Protein AF-A0A1Q8BEI6-F1 (afdb_monomer)

Secondary structure (DSSP, 8-state):
--PEEEEE--HHHHHHHHHHHHTGGGS-HHHHHTTT--HHHHHHTGGG--HHHHHHHHHS---HHHHHHHHHHHHH-SSHHHHHHHHTTT-HHHHHHHHHHHH--TTHHHHHHHHHHHHHHHHHHHHHHHTTTHHHHHHHHHHHHT-----SEEEEEE-TT-SSEEEETTEEEEPPPSSHHHHHHHHHHHHHHHHS-HHHHHHHHHHTT--TTHHHHHHHHHHHHHHGGGSPPPSSTT---TTTSPPTTTSTTHHHHHHHHHHHHH-GGGSSSHHHHHHHHHHHHH--

Structure (mmCIF, N/CA/C/O backbone):
data_AF-A0A1Q8BEI6-F1
#
_entry.id   AF-A0A1Q8BEI6-F1
#
loop_
_atom_site.group_PDB
_atom_site.id
_atom_site.type_symbol
_atom_site.label_atom_id
_atom_site.label_alt_id
_atom_site.label_comp_id
_atom_site.label_asym_id
_atom_site.label_entity_id
_atom_site.label_seq_id
_atom_site.pdbx_PDB_ins_code
_atom_site.Cartn_x
_atom_site.Cartn_y
_atom_site.Cartn_z
_atom_site.occupancy
_atom_site.B_iso_or_equiv
_atom_site.auth_seq_id
_atom_site.auth_comp_id
_atom_site.auth_asym_id
_atom_site.auth_atom_id
_atom_site.pdbx_PDB_model_num
ATOM 1 N N . MET A 1 1 ? -14.369 -15.133 5.657 1.00 86.06 1 MET A N 1
ATOM 2 C CA . MET A 1 1 ? -13.170 -15.806 5.098 1.00 86.06 1 MET A CA 1
ATOM 3 C C . MET A 1 1 ? -11.966 -14.908 5.348 1.00 86.06 1 MET A C 1
ATOM 5 O O . MET A 1 1 ? -12.149 -13.698 5.343 1.00 86.06 1 MET A O 1
ATOM 9 N N . VAL A 1 2 ? -10.786 -15.462 5.632 1.00 94.12 2 VAL A N 1
ATOM 10 C CA . VAL A 1 2 ? -9.551 -14.684 5.849 1.00 94.12 2 VAL A CA 1
ATOM 11 C C . VAL A 1 2 ? -8.633 -14.919 4.647 1.00 94.12 2 VAL A C 1
ATOM 13 O O . VAL A 1 2 ? -8.412 -16.087 4.321 1.00 94.12 2 VAL A O 1
ATOM 16 N N . PRO A 1 3 ? -8.150 -13.871 3.955 1.00 96.62 3 PRO A N 1
ATOM 17 C CA . PRO A 1 3 ? -7.332 -14.048 2.768 1.00 96.62 3 PRO A CA 1
ATOM 18 C C . PRO A 1 3 ? -5.938 -14.539 3.142 1.00 96.62 3 PRO A C 1
ATOM 20 O O . PRO A 1 3 ? -5.369 -14.147 4.159 1.00 96.62 3 PRO A O 1
ATOM 23 N N . ARG A 1 4 ? -5.338 -15.343 2.272 1.00 96.75 4 ARG A N 1
ATOM 24 C CA . ARG A 1 4 ? -3.923 -15.685 2.371 1.00 96.75 4 ARG A CA 1
ATOM 25 C C . ARG A 1 4 ? -3.077 -14.511 1.883 1.00 96.75 4 ARG A C 1
ATOM 27 O O . ARG A 1 4 ? -3.257 -14.044 0.761 1.00 96.75 4 ARG A O 1
ATOM 34 N N . ILE A 1 5 ? -2.094 -14.090 2.677 1.00 97.88 5 ILE A N 1
ATOM 35 C CA . ILE A 1 5 ? -1.053 -13.172 2.202 1.00 97.88 5 ILE A CA 1
ATOM 36 C C . ILE A 1 5 ? 0.005 -13.964 1.437 1.00 97.88 5 ILE A C 1
ATOM 38 O O . ILE A 1 5 ? 0.575 -14.928 1.954 1.00 97.88 5 ILE A O 1
ATOM 42 N N . ARG A 1 6 ? 0.278 -13.554 0.200 1.00 97.31 6 ARG A N 1
ATOM 43 C CA . ARG A 1 6 ? 1.317 -14.137 -0.645 1.00 97.31 6 ARG A CA 1
ATOM 44 C C . ARG A 1 6 ? 2.421 -13.117 -0.884 1.00 97.31 6 ARG A C 1
ATOM 46 O O . ARG A 1 6 ? 2.231 -12.161 -1.629 1.00 97.31 6 ARG A O 1
ATOM 53 N N . LEU A 1 7 ? 3.567 -13.346 -0.250 1.00 98.00 7 LEU A N 1
ATOM 54 C CA . LEU A 1 7 ? 4.738 -12.479 -0.327 1.00 98.00 7 LEU A CA 1
ATOM 55 C C . LEU A 1 7 ? 5.615 -12.864 -1.531 1.00 98.00 7 LEU A C 1
ATOM 57 O O . LEU A 1 7 ? 6.011 -14.020 -1.704 1.00 98.00 7 LEU A O 1
ATOM 61 N N . GLU A 1 8 ? 5.914 -11.895 -2.392 1.00 97.12 8 GLU A N 1
ATOM 62 C CA . GLU A 1 8 ? 6.584 -12.112 -3.675 1.00 97.12 8 GLU A CA 1
ATOM 63 C C . GLU A 1 8 ? 7.710 -11.102 -3.929 1.00 97.12 8 GLU A C 1
ATOM 65 O O . GLU A 1 8 ? 7.717 -9.971 -3.441 1.00 97.12 8 GLU A O 1
ATOM 70 N N . VAL A 1 9 ? 8.684 -11.549 -4.719 1.00 97.50 9 VAL A N 1
ATOM 71 C CA . VAL A 1 9 ? 9.772 -10.740 -5.265 1.00 97.50 9 VAL A CA 1
ATOM 72 C C . VAL A 1 9 ? 9.762 -10.996 -6.766 1.00 97.50 9 VAL A C 1
ATOM 74 O O . VAL A 1 9 ? 10.108 -12.081 -7.227 1.00 97.50 9 VAL A O 1
ATOM 77 N N . SER A 1 10 ? 9.294 -10.015 -7.535 1.00 96.19 10 SER A N 1
ATOM 78 C CA . SER A 1 10 ? 9.124 -10.137 -8.984 1.00 96.19 10 SER A CA 1
ATOM 79 C C . SER A 1 10 ? 10.020 -9.147 -9.713 1.00 96.19 10 SER A C 1
ATOM 81 O O . SER A 1 10 ? 9.937 -7.942 -9.464 1.00 96.19 10 SER A O 1
ATOM 83 N N . SER A 1 11 ? 10.845 -9.658 -10.635 1.00 95.75 11 SER A N 1
ATOM 84 C CA . SER A 1 11 ? 11.663 -8.816 -11.521 1.00 95.75 11 SER A CA 1
ATOM 85 C C . SER A 1 11 ? 10.774 -7.890 -12.341 1.00 95.75 11 SER A C 1
ATOM 87 O O . SER A 1 11 ? 11.032 -6.698 -12.411 1.00 95.75 11 SER A O 1
ATOM 89 N N . LEU A 1 12 ? 9.667 -8.419 -12.868 1.00 95.38 12 LEU A N 1
ATOM 90 C CA . LEU A 1 12 ? 8.751 -7.677 -13.727 1.00 95.38 12 LEU A CA 1
ATOM 91 C C . LEU A 1 12 ? 8.092 -6.497 -12.993 1.00 95.38 12 LEU A C 1
ATOM 93 O O . LEU A 1 12 ? 8.038 -5.386 -13.516 1.00 95.38 12 LEU A O 1
ATOM 97 N N . VAL A 1 13 ? 7.626 -6.725 -11.761 1.00 96.94 13 VAL A N 1
ATOM 98 C CA . VAL A 1 13 ? 7.017 -5.672 -10.929 1.00 96.94 13 VAL A CA 1
ATOM 99 C C . VAL A 1 13 ? 8.065 -4.642 -10.517 1.00 96.94 13 VAL A C 1
ATOM 101 O O . VAL A 1 13 ? 7.817 -3.440 -10.595 1.00 96.94 13 VAL A O 1
ATOM 104 N N . ASN A 1 14 ? 9.257 -5.095 -10.124 1.00 97.75 14 ASN A N 1
ATOM 105 C CA . ASN A 1 14 ? 10.334 -4.187 -9.750 1.00 97.75 14 ASN A CA 1
ATOM 106 C C . ASN A 1 14 ? 10.831 -3.355 -10.939 1.00 97.75 14 ASN A C 1
ATOM 108 O O . ASN A 1 14 ? 11.125 -2.178 -10.758 1.00 97.75 14 ASN A O 1
ATOM 112 N N . GLU A 1 15 ? 10.880 -3.921 -12.143 1.00 97.62 15 GLU A N 1
ATOM 113 C CA . GLU A 1 15 ? 11.252 -3.204 -13.359 1.00 97.62 15 GLU A CA 1
ATOM 114 C C . GLU A 1 15 ? 10.225 -2.125 -13.708 1.00 97.62 15 GLU A C 1
ATOM 116 O O . GLU A 1 15 ? 10.573 -0.975 -13.979 1.00 97.62 15 GLU A O 1
ATOM 121 N N . PHE A 1 16 ? 8.939 -2.462 -13.626 1.00 97.62 16 PHE A N 1
ATOM 122 C CA . PHE A 1 16 ? 7.864 -1.496 -13.813 1.00 97.62 16 PHE A CA 1
ATOM 123 C C . PHE A 1 16 ? 7.954 -0.337 -12.813 1.00 97.62 16 PHE A C 1
ATOM 125 O O . PHE A 1 16 ? 7.864 0.833 -13.202 1.00 97.62 16 PHE A O 1
ATOM 132 N N . CYS A 1 17 ? 8.179 -0.635 -11.532 1.00 97.88 17 CYS A N 1
ATOM 133 C CA . CYS A 1 17 ? 8.372 0.395 -10.518 1.00 97.88 17 CYS A CA 1
ATOM 134 C C . CYS A 1 17 ? 9.667 1.188 -10.748 1.00 97.88 17 CYS A C 1
ATOM 136 O O . CYS A 1 17 ? 9.664 2.402 -10.559 1.00 97.88 17 CYS A O 1
ATOM 138 N N . HIS A 1 18 ? 10.746 0.548 -11.205 1.00 97.75 18 HIS A N 1
ATOM 139 C CA . HIS A 1 18 ? 12.008 1.206 -11.548 1.00 97.75 18 HIS A CA 1
ATOM 140 C C . HIS A 1 18 ? 11.796 2.264 -12.635 1.00 97.75 18 HIS A C 1
ATOM 142 O O . HIS A 1 18 ? 12.157 3.428 -12.444 1.00 97.75 18 HIS A O 1
ATOM 148 N N . VAL A 1 19 ? 11.146 1.884 -13.738 1.00 97.50 19 VAL A N 1
ATOM 149 C CA . VAL A 1 19 ? 10.787 2.808 -14.821 1.00 97.50 19 VAL A CA 1
ATOM 150 C C . VAL A 1 19 ? 9.867 3.908 -14.286 1.00 97.50 19 VAL A C 1
ATOM 152 O O . VAL A 1 19 ? 10.116 5.088 -14.525 1.00 97.50 19 VAL A O 1
ATOM 155 N N . SER A 1 20 ? 8.857 3.554 -13.489 1.00 97.56 20 SER A N 1
ATOM 156 C CA . SER A 1 20 ? 7.919 4.525 -12.910 1.00 97.56 20 SER A CA 1
ATOM 157 C C . SER A 1 20 ? 8.604 5.557 -12.000 1.00 97.56 20 SER A C 1
ATOM 159 O O . SER A 1 20 ? 8.236 6.727 -12.020 1.00 97.56 20 SER A O 1
ATOM 161 N N . VAL A 1 21 ? 9.629 5.167 -11.236 1.00 97.81 21 VAL A N 1
ATOM 162 C CA . VAL A 1 21 ? 10.429 6.088 -10.408 1.00 97.81 21 VAL A CA 1
ATOM 163 C C . VAL A 1 21 ? 11.331 6.969 -11.278 1.00 97.81 21 VAL A C 1
ATOM 165 O O . VAL A 1 21 ? 11.392 8.183 -11.066 1.00 97.81 21 VAL A O 1
ATOM 168 N N . LEU A 1 22 ? 12.008 6.389 -12.278 1.00 97.06 22 LEU A N 1
ATOM 169 C CA . LEU A 1 22 ? 12.909 7.124 -13.176 1.00 97.06 22 LEU A CA 1
ATOM 170 C C . LEU A 1 22 ? 12.201 8.198 -14.006 1.00 97.06 22 LEU A C 1
ATOM 172 O O . LEU A 1 22 ? 12.800 9.235 -14.291 1.00 97.06 22 LEU A O 1
ATOM 176 N N . TYR A 1 23 ? 10.953 7.950 -14.396 1.00 96.69 23 TYR A N 1
ATOM 177 C CA . TYR A 1 23 ? 10.123 8.873 -15.174 1.00 96.69 23 TYR A CA 1
ATOM 178 C C . TYR A 1 23 ? 8.948 9.414 -14.354 1.00 96.69 23 TYR A C 1
ATOM 180 O O . TYR A 1 23 ? 7.907 9.759 -14.907 1.00 96.69 23 TYR A O 1
ATOM 188 N N . SER A 1 24 ? 9.107 9.495 -13.029 1.00 96.12 24 SER A N 1
ATOM 189 C CA . SER A 1 24 ? 8.064 9.991 -12.123 1.00 96.12 24 SER A CA 1
ATOM 190 C C . SER A 1 24 ? 7.618 11.417 -12.459 1.00 96.12 24 SER A C 1
ATOM 192 O O . SER A 1 24 ? 6.453 11.748 -12.282 1.00 96.12 24 SER A O 1
ATOM 194 N N . ASP A 1 25 ? 8.497 12.236 -13.036 1.00 94.19 25 ASP A N 1
ATOM 195 C CA . ASP A 1 25 ? 8.188 13.575 -13.551 1.00 94.19 25 ASP A CA 1
ATOM 196 C C . ASP A 1 25 ? 7.168 13.595 -14.705 1.00 94.19 25 ASP A C 1
ATOM 198 O O . ASP A 1 25 ? 6.602 14.645 -15.002 1.00 94.19 25 ASP A O 1
ATOM 202 N N . CYS A 1 26 ? 6.909 12.451 -15.340 1.00 95.12 26 CYS A N 1
ATOM 203 C CA . CYS A 1 26 ? 5.898 12.286 -16.386 1.00 95.12 26 CYS A CA 1
ATOM 204 C C . CYS A 1 26 ? 4.581 11.687 -15.868 1.00 95.12 26 CYS A C 1
ATOM 206 O O . CYS A 1 26 ? 3.650 11.491 -16.648 1.00 95.12 26 CYS A O 1
ATOM 208 N N . LEU A 1 27 ? 4.508 11.356 -14.577 1.00 95.25 27 LEU A N 1
ATOM 209 C CA . LEU A 1 27 ? 3.354 10.719 -13.948 1.00 95.25 27 LEU A CA 1
ATOM 210 C C . LEU A 1 27 ? 2.533 11.736 -13.138 1.00 95.25 27 LEU A C 1
ATOM 212 O O . LEU A 1 27 ? 3.060 12.786 -12.755 1.00 95.25 27 LEU A O 1
ATOM 216 N N . PRO A 1 28 ? 1.250 11.437 -12.851 1.00 95.06 28 PRO A N 1
ATOM 217 C CA . PRO A 1 28 ? 0.415 12.262 -11.982 1.00 95.06 28 PRO A CA 1
ATOM 218 C C . PRO A 1 28 ? 1.109 12.664 -10.677 1.00 95.06 28 PRO A C 1
ATOM 220 O O . PRO A 1 28 ? 1.867 11.881 -10.093 1.00 95.06 28 PRO A O 1
ATOM 223 N N . LEU A 1 29 ? 0.830 13.888 -10.218 1.00 93.56 29 LEU A N 1
ATOM 224 C CA . LEU A 1 29 ? 1.499 14.495 -9.066 1.00 93.56 29 LEU A CA 1
ATOM 225 C C . LEU A 1 29 ? 1.357 13.640 -7.805 1.00 93.56 29 LEU A C 1
ATOM 227 O O . LEU A 1 29 ? 2.298 13.535 -7.022 1.00 93.56 29 LEU A O 1
ATOM 231 N N . GLU A 1 30 ? 0.206 12.999 -7.621 1.00 90.06 30 GLU A N 1
ATOM 232 C CA . GLU A 1 30 ? -0.070 12.158 -6.457 1.00 90.06 30 GLU A CA 1
ATOM 233 C C . GLU A 1 30 ? 0.867 10.942 -6.412 1.00 90.06 30 GLU A C 1
ATOM 235 O O . GLU A 1 30 ? 1.336 10.554 -5.345 1.00 90.06 30 GLU A O 1
ATOM 240 N N . LEU A 1 31 ? 1.203 10.372 -7.575 1.00 93.62 31 LEU A N 1
ATOM 241 C CA . LEU A 1 31 ? 2.139 9.251 -7.663 1.00 93.62 31 LEU A CA 1
ATOM 242 C C . LEU A 1 31 ? 3.588 9.727 -7.498 1.00 93.62 31 LEU A C 1
ATOM 244 O O . LEU A 1 31 ? 4.373 9.116 -6.769 1.00 93.62 31 LEU A O 1
ATOM 248 N N . SER A 1 32 ? 3.941 10.814 -8.189 1.00 93.31 32 SER A N 1
ATOM 249 C CA . SER A 1 32 ? 5.318 11.303 -8.311 1.00 93.31 32 SER A CA 1
ATOM 250 C C . SER A 1 32 ? 5.839 12.006 -7.061 1.00 93.31 32 SER A C 1
ATOM 252 O O . SER A 1 32 ? 7.030 11.923 -6.766 1.00 93.31 32 SER A O 1
ATOM 254 N N . SER A 1 33 ? 4.965 12.661 -6.295 1.00 89.44 33 SER A N 1
ATOM 255 C CA . SER A 1 33 ? 5.305 13.233 -4.986 1.00 89.44 33 SER A CA 1
ATOM 256 C C . SER A 1 33 ? 5.186 12.227 -3.833 1.00 89.44 33 SER A C 1
ATOM 258 O O . SER A 1 33 ? 5.798 12.440 -2.786 1.00 89.44 33 SER A O 1
ATOM 260 N N . GLY A 1 34 ? 4.447 11.131 -4.040 1.00 89.56 34 GLY A N 1
ATOM 261 C CA . GLY A 1 34 ? 4.263 10.036 -3.089 1.00 89.56 34 GLY A CA 1
ATOM 262 C C . GLY A 1 34 ? 5.269 8.896 -3.277 1.00 89.56 34 GLY A C 1
ATOM 263 O O . GLY A 1 34 ? 6.486 9.099 -3.274 1.00 89.56 34 GLY A O 1
ATOM 264 N N . MET A 1 35 ? 4.761 7.671 -3.444 1.00 93.38 35 MET A N 1
ATOM 265 C CA . MET A 1 35 ? 5.560 6.435 -3.423 1.00 93.38 35 MET A CA 1
ATOM 266 C C . MET A 1 35 ? 6.624 6.337 -4.531 1.00 93.38 35 MET A C 1
ATOM 268 O O . MET A 1 35 ? 7.623 5.636 -4.357 1.00 93.38 35 MET A O 1
ATOM 272 N N . LEU A 1 36 ? 6.432 7.024 -5.666 1.00 96.50 36 LEU A N 1
ATOM 273 C CA . LEU A 1 36 ? 7.389 7.038 -6.776 1.00 96.50 36 LEU A CA 1
ATOM 274 C C . LEU A 1 36 ? 8.429 8.153 -6.626 1.00 96.50 36 LEU A C 1
ATOM 276 O O . LEU A 1 36 ? 9.429 8.159 -7.342 1.00 96.50 36 LEU A O 1
ATOM 280 N N . GLY A 1 37 ? 8.238 9.064 -5.668 1.00 94.75 37 GLY A N 1
ATOM 281 C CA . GLY A 1 37 ? 9.094 10.219 -5.398 1.00 94.75 37 GLY A CA 1
ATOM 282 C C . GLY A 1 37 ? 10.429 9.884 -4.732 1.00 94.75 37 GLY A C 1
ATOM 283 O O . GLY A 1 37 ? 10.938 10.672 -3.932 1.00 94.75 37 GLY A O 1
ATOM 284 N N . ASN A 1 38 ? 11.022 8.726 -5.031 1.00 96.38 38 ASN A N 1
ATOM 285 C CA . ASN A 1 38 ? 12.308 8.311 -4.481 1.00 96.38 38 ASN A CA 1
ATOM 286 C C . ASN A 1 38 ? 13.469 9.078 -5.135 1.00 96.38 38 ASN A C 1
ATOM 288 O O . ASN A 1 38 ? 14.177 8.567 -6.004 1.00 96.38 38 ASN A O 1
ATOM 292 N N . LYS A 1 39 ? 13.685 10.326 -4.704 1.00 94.88 39 LYS A N 1
ATOM 293 C CA . LYS A 1 39 ? 14.716 11.221 -5.262 1.00 94.88 39 LYS A CA 1
ATOM 294 C C . LYS A 1 39 ? 16.129 10.647 -5.157 1.00 94.88 39 LYS A C 1
ATOM 296 O O . LYS A 1 39 ? 16.942 10.869 -6.051 1.00 94.88 39 LYS A O 1
ATOM 301 N N . VAL A 1 40 ? 16.423 9.903 -4.088 1.00 96.25 40 VAL A N 1
ATOM 302 C CA . VAL A 1 40 ? 17.734 9.264 -3.892 1.00 96.25 40 VAL A CA 1
ATOM 303 C C . VAL A 1 40 ? 17.948 8.185 -4.950 1.00 96.25 40 VAL A C 1
ATOM 305 O O . VAL A 1 40 ? 18.974 8.187 -5.632 1.00 96.25 40 VAL A O 1
ATOM 308 N N . TYR A 1 41 ? 16.962 7.304 -5.138 1.00 96.75 41 TYR A N 1
ATOM 309 C CA . TYR A 1 41 ? 17.019 6.267 -6.164 1.00 96.75 41 TYR A CA 1
ATOM 310 C C . TYR A 1 41 ? 17.070 6.859 -7.576 1.00 96.75 41 TYR A C 1
ATOM 312 O O . TYR A 1 41 ? 17.905 6.447 -8.381 1.00 96.75 41 TYR A O 1
ATOM 320 N N . ALA A 1 42 ? 16.216 7.842 -7.871 1.00 96.31 42 ALA A N 1
ATOM 321 C CA . ALA A 1 42 ? 16.164 8.495 -9.175 1.00 96.31 42 ALA A CA 1
ATOM 322 C C . ALA A 1 42 ? 17.488 9.198 -9.5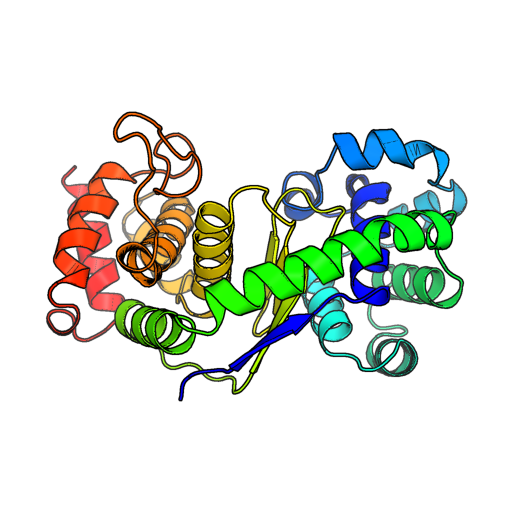14 1.00 96.31 42 ALA A C 1
ATOM 324 O O . ALA A 1 42 ? 17.985 9.057 -10.626 1.00 96.31 42 ALA A O 1
ATOM 325 N N . SER A 1 43 ? 18.103 9.889 -8.547 1.00 96.44 43 SER A N 1
ATOM 326 C CA . SER A 1 43 ? 19.409 10.536 -8.725 1.00 96.44 43 SER A CA 1
ATOM 327 C C . SER A 1 43 ? 20.513 9.515 -9.025 1.00 96.44 43 SER A C 1
ATOM 329 O O . SER A 1 43 ? 21.225 9.650 -10.023 1.00 96.44 43 SER A O 1
ATOM 331 N N . ARG A 1 44 ? 20.591 8.431 -8.233 1.00 96.75 44 ARG A N 1
ATOM 332 C CA . ARG A 1 44 ? 21.591 7.354 -8.393 1.00 96.75 44 ARG A CA 1
ATOM 333 C C . ARG A 1 44 ? 21.511 6.639 -9.746 1.00 96.75 44 ARG A C 1
ATOM 335 O O . ARG A 1 44 ? 22.505 6.086 -10.211 1.00 96.75 44 ARG A O 1
ATOM 342 N N . ASN A 1 45 ? 20.322 6.597 -10.337 1.00 96.94 45 ASN A N 1
ATOM 343 C CA . ASN A 1 45 ? 20.044 5.869 -11.573 1.00 96.94 45 ASN A CA 1
ATOM 344 C C . ASN A 1 45 ? 19.713 6.805 -12.751 1.00 96.94 45 ASN A C 1
ATOM 346 O O . ASN A 1 45 ? 19.258 6.346 -13.796 1.00 96.94 45 ASN A O 1
ATOM 350 N N . SER A 1 46 ? 19.944 8.112 -12.604 1.00 95.38 46 SER A N 1
ATOM 351 C CA . SER A 1 46 ? 19.559 9.132 -13.589 1.00 95.38 46 SER A CA 1
ATOM 352 C C . SER A 1 46 ? 20.194 8.915 -14.966 1.00 95.38 46 SER A C 1
ATOM 354 O O . SER A 1 46 ? 19.543 9.144 -15.983 1.00 95.38 46 SER A O 1
ATOM 356 N N . GLN A 1 47 ? 21.416 8.382 -15.007 1.00 95.94 47 GLN A N 1
ATOM 357 C CA . GLN A 1 47 ? 22.138 8.003 -16.225 1.00 95.94 47 GLN A CA 1
ATOM 358 C C . GLN A 1 47 ? 21.447 6.909 -17.054 1.00 95.94 47 GLN A C 1
ATOM 360 O O . 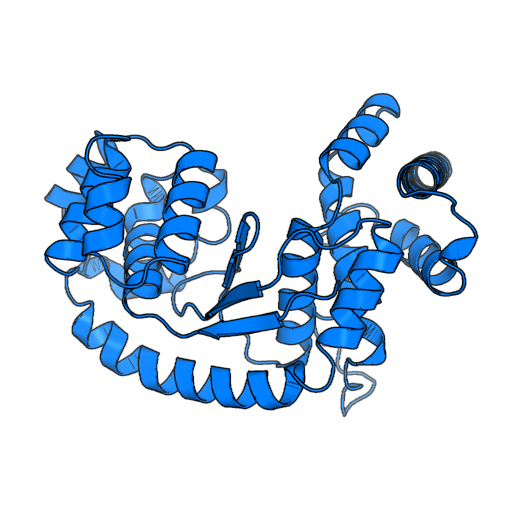GLN A 1 47 ? 21.785 6.728 -18.220 1.00 95.94 47 GLN A O 1
ATOM 365 N N . LEU A 1 48 ? 20.509 6.157 -16.467 1.00 96.19 48 LEU A N 1
ATOM 366 C CA . LEU A 1 48 ? 19.766 5.106 -17.168 1.00 96.19 48 LEU A CA 1
ATOM 367 C C . LEU A 1 48 ? 18.564 5.658 -17.942 1.00 96.19 48 LEU A C 1
ATOM 369 O O . LEU A 1 48 ? 18.021 4.957 -18.800 1.00 96.19 48 LEU A O 1
ATOM 373 N N . ARG A 1 49 ? 18.164 6.911 -17.679 1.00 95.31 49 ARG A N 1
ATOM 374 C CA . ARG A 1 49 ? 17.082 7.578 -18.410 1.00 95.31 49 ARG A CA 1
ATOM 375 C C . ARG A 1 49 ? 17.473 7.784 -19.870 1.00 95.31 49 ARG A C 1
ATOM 377 O O . ARG A 1 49 ? 18.596 8.170 -20.185 1.00 95.31 49 ARG A O 1
ATOM 384 N N . GLN A 1 50 ? 16.510 7.586 -20.762 1.00 94.50 50 GLN A N 1
ATOM 385 C CA . GLN A 1 50 ? 16.681 7.776 -22.194 1.00 94.50 50 GLN A CA 1
ATOM 386 C C . GLN A 1 50 ? 15.723 8.852 -22.714 1.00 94.50 50 GLN A C 1
ATOM 388 O O . GLN A 1 50 ? 14.533 8.870 -22.394 1.00 94.50 50 GLN A O 1
ATOM 393 N N . ASN A 1 51 ? 16.240 9.747 -23.557 1.00 94.44 51 ASN A N 1
ATOM 394 C CA . ASN A 1 51 ? 15.474 10.881 -24.081 1.00 94.44 51 ASN A CA 1
ATOM 395 C C . ASN A 1 51 ? 14.317 10.465 -25.003 1.00 94.44 51 ASN A C 1
ATOM 397 O O . ASN A 1 51 ? 13.314 11.170 -25.074 1.00 94.44 51 ASN A O 1
ATOM 401 N N . ASN A 1 52 ? 14.440 9.351 -25.728 1.00 94.00 52 ASN A N 1
ATOM 402 C CA . ASN A 1 52 ? 13.348 8.788 -26.529 1.00 94.00 52 ASN A CA 1
ATOM 403 C C . ASN A 1 52 ? 12.198 8.308 -25.632 1.00 94.00 52 ASN A C 1
ATOM 405 O O . ASN A 1 52 ? 11.068 8.724 -25.860 1.00 94.00 52 ASN A O 1
ATOM 409 N N . ILE A 1 53 ? 12.493 7.542 -24.575 1.00 93.81 53 ILE A N 1
ATOM 410 C CA . ILE A 1 53 ? 11.484 7.061 -23.617 1.00 93.81 53 ILE A CA 1
ATOM 411 C C . ILE A 1 53 ? 10.804 8.239 -22.906 1.00 93.81 53 ILE A C 1
ATOM 413 O O . ILE A 1 53 ? 9.582 8.275 -22.792 1.00 93.81 53 ILE A O 1
ATOM 417 N N . LEU A 1 54 ? 11.577 9.251 -22.495 1.00 94.56 54 LEU A N 1
ATOM 418 C CA . LEU A 1 54 ? 11.027 10.479 -21.914 1.00 94.56 54 LEU A CA 1
AT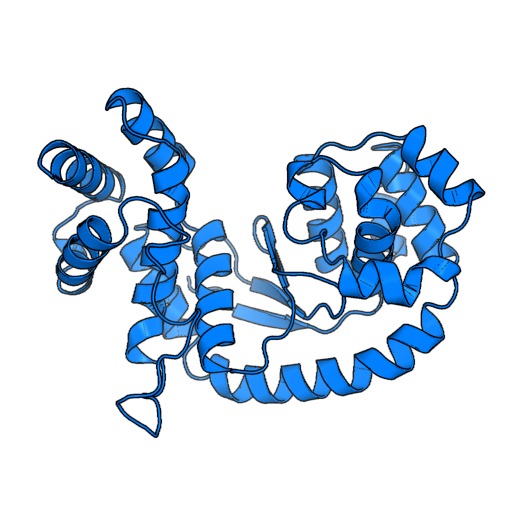OM 419 C C . LEU A 1 54 ? 9.989 11.134 -22.841 1.00 94.56 54 LEU A C 1
ATOM 421 O O . LEU A 1 54 ? 8.900 11.494 -22.401 1.00 94.56 54 LEU A O 1
ATOM 425 N N . ARG A 1 55 ? 10.306 11.263 -24.136 1.00 95.25 55 ARG A N 1
ATOM 426 C CA . ARG A 1 55 ? 9.383 11.839 -25.127 1.00 95.25 55 ARG A CA 1
ATOM 427 C C . ARG A 1 55 ? 8.136 10.983 -25.331 1.00 95.25 55 ARG A C 1
ATOM 429 O O . ARG A 1 55 ? 7.082 11.543 -25.618 1.00 95.25 55 ARG A O 1
ATOM 436 N N . GLU A 1 56 ? 8.245 9.662 -25.225 1.00 95.06 56 GLU A N 1
ATOM 437 C CA . GLU A 1 56 ? 7.093 8.760 -25.308 1.00 95.06 56 GLU A CA 1
ATOM 438 C C . GLU A 1 56 ? 6.155 8.953 -24.115 1.00 95.06 56 GLU A C 1
ATOM 440 O O . GLU A 1 56 ? 4.972 9.215 -24.324 1.00 95.06 56 GLU A O 1
ATOM 445 N N . PHE A 1 57 ? 6.681 8.956 -22.885 1.00 94.56 57 PHE A N 1
ATOM 446 C CA . PHE A 1 57 ? 5.878 9.223 -21.686 1.00 94.56 57 PHE A CA 1
ATOM 447 C C . PHE A 1 57 ? 5.217 10.607 -21.715 1.00 94.56 57 PHE A C 1
ATOM 449 O O . PHE A 1 57 ? 4.031 10.727 -21.421 1.00 94.56 57 PHE A O 1
ATOM 456 N N . GLN A 1 58 ? 5.933 11.647 -22.151 1.00 93.81 58 GLN A N 1
ATOM 457 C CA . GLN A 1 58 ? 5.378 13.003 -22.280 1.00 93.81 58 GLN A CA 1
ATOM 458 C C . GLN A 1 58 ? 4.222 13.104 -23.288 1.00 93.81 58 GLN A C 1
ATOM 460 O O . GLN A 1 58 ? 3.389 14.003 -23.184 1.00 93.81 58 GLN A O 1
ATOM 465 N N . ARG A 1 59 ? 4.166 12.208 -24.279 1.00 94.38 59 ARG A N 1
ATOM 466 C CA . ARG A 1 59 ? 3.099 12.163 -25.295 1.00 94.38 59 ARG A CA 1
ATOM 467 C C . ARG A 1 59 ? 1.935 11.255 -24.907 1.00 94.38 59 ARG A C 1
ATOM 469 O O . ARG A 1 59 ? 0.915 11.265 -25.591 1.00 94.38 59 ARG A O 1
ATOM 476 N N . ALA A 1 60 ? 2.088 10.475 -23.845 1.00 92.00 60 ALA A N 1
ATOM 477 C CA . ALA A 1 60 ? 1.169 9.424 -23.456 1.00 92.00 60 ALA A CA 1
ATOM 478 C C . ALA A 1 60 ? 0.769 9.608 -21.987 1.00 92.00 60 ALA A C 1
ATOM 480 O O . ALA A 1 60 ? 1.287 8.889 -21.145 1.00 92.00 60 ALA A O 1
ATOM 481 N N . PRO A 1 61 ? -0.111 10.565 -21.643 1.00 87.50 61 PRO A N 1
ATOM 482 C CA . PRO A 1 61 ? -0.533 10.765 -20.259 1.00 87.50 61 PRO A CA 1
ATOM 483 C C . PRO A 1 61 ? -1.299 9.546 -19.721 1.00 87.50 61 PRO A C 1
ATOM 485 O O . PRO A 1 61 ? -1.992 8.855 -20.470 1.00 87.50 61 PRO A O 1
ATOM 488 N N . ILE A 1 62 ? -1.211 9.317 -18.409 1.00 92.69 62 ILE A N 1
ATOM 489 C CA . ILE A 1 62 ? -1.953 8.275 -17.686 1.00 92.69 62 ILE A CA 1
ATOM 490 C C . ILE A 1 62 ? -2.676 8.888 -16.489 1.00 92.69 62 ILE A C 1
ATOM 492 O O . ILE A 1 62 ? -2.202 9.861 -15.902 1.00 92.69 62 ILE A O 1
ATOM 496 N N . SER A 1 63 ? -3.806 8.304 -16.096 1.00 93.62 63 SER A N 1
ATOM 497 C CA . SER A 1 63 ? -4.439 8.621 -14.814 1.00 93.62 63 SER A CA 1
ATOM 498 C C . SER A 1 63 ? -3.835 7.785 -13.679 1.00 93.62 63 SER A C 1
ATOM 500 O O . SER A 1 63 ? -3.400 6.654 -13.902 1.00 93.62 63 SER A O 1
ATOM 502 N N . SER A 1 64 ? -3.879 8.278 -12.438 1.00 93.62 64 SER A N 1
ATOM 503 C CA . SER A 1 64 ? -3.418 7.507 -11.271 1.00 93.62 64 SER A CA 1
ATOM 504 C C . SER A 1 64 ? -4.159 6.174 -11.146 1.00 93.62 64 SER A C 1
ATOM 506 O O . SER A 1 64 ? -3.554 5.134 -10.906 1.00 93.62 64 SER A O 1
ATOM 508 N N . ARG A 1 65 ? -5.472 6.177 -11.410 1.00 94.06 65 ARG A N 1
ATOM 509 C CA . ARG A 1 65 ? -6.307 4.969 -11.403 1.00 94.06 65 ARG A CA 1
ATOM 510 C C . ARG A 1 65 ? -5.858 3.943 -12.442 1.00 94.06 65 ARG A C 1
ATOM 512 O O . ARG A 1 65 ? -5.831 2.748 -12.146 1.00 94.06 65 ARG A O 1
ATOM 519 N N . SER A 1 66 ? -5.537 4.395 -13.649 1.00 94.50 66 SER A N 1
ATOM 520 C CA . SER A 1 66 ? -5.070 3.523 -14.727 1.00 94.50 66 SER A CA 1
ATOM 521 C C . SER A 1 66 ? -3.697 2.940 -14.407 1.00 94.50 66 SER A C 1
ATOM 523 O O . SER A 1 66 ? -3.498 1.742 -14.589 1.00 94.50 66 SER A O 1
ATOM 525 N N . TRP A 1 67 ? -2.794 3.744 -13.833 1.00 96.06 67 TRP A N 1
ATOM 526 C CA . TRP A 1 67 ? -1.495 3.267 -13.354 1.00 96.06 67 TRP A CA 1
ATOM 527 C C . TRP A 1 67 ? -1.656 2.179 -12.284 1.00 96.06 67 TRP A C 1
ATOM 529 O O . TRP A 1 67 ? -1.075 1.105 -12.420 1.00 96.06 67 TRP A O 1
ATOM 539 N N . TYR A 1 68 ? -2.509 2.401 -11.275 1.00 95.88 68 TYR A N 1
ATOM 540 C CA . TYR A 1 68 ? -2.781 1.400 -10.236 1.00 95.88 68 TYR A CA 1
ATOM 541 C C . TYR A 1 68 ? -3.413 0.124 -10.795 1.00 95.88 68 TYR A C 1
ATOM 543 O O . TYR A 1 68 ? -3.046 -0.979 -10.393 1.00 95.88 68 TYR A O 1
ATOM 551 N N . SER A 1 69 ? -4.337 0.259 -11.748 1.00 95.44 69 SER A N 1
ATOM 552 C CA . SER A 1 69 ? -4.985 -0.889 -12.387 1.00 95.44 69 SER A CA 1
ATOM 553 C C . SER A 1 69 ?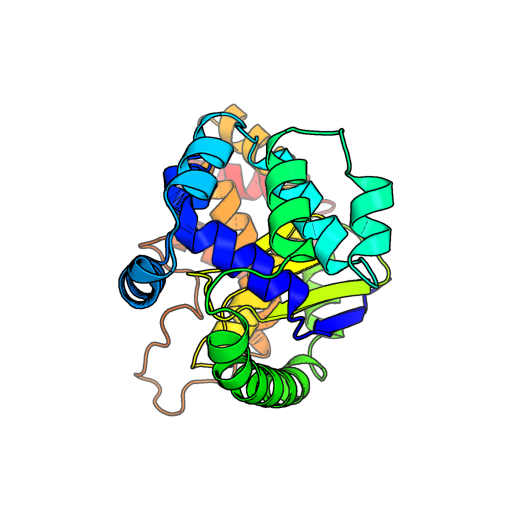 -3.980 -1.715 -13.195 1.00 95.44 69 SER A C 1
ATOM 555 O O . SER A 1 69 ? -3.957 -2.937 -13.069 1.00 95.44 69 SER A O 1
ATOM 557 N N . PHE A 1 70 ? -3.102 -1.053 -13.956 1.00 96.00 70 PHE A N 1
ATOM 558 C CA . PHE A 1 70 ? -2.022 -1.710 -14.690 1.00 96.00 70 PHE A CA 1
ATOM 559 C C . PHE A 1 70 ? -1.037 -2.405 -13.743 1.00 96.00 70 PHE A C 1
ATOM 561 O O . PHE A 1 70 ? -0.721 -3.576 -13.939 1.00 96.00 70 PHE A O 1
ATOM 568 N N . ALA A 1 71 ? -0.596 -1.716 -12.685 1.00 96.38 71 ALA A N 1
ATOM 569 C CA . ALA A 1 71 ? 0.307 -2.267 -11.677 1.00 96.38 71 ALA A CA 1
ATOM 570 C C . ALA A 1 71 ? -0.288 -3.508 -10.995 1.00 96.38 71 ALA A C 1
ATOM 572 O O . ALA A 1 71 ? 0.398 -4.514 -10.824 1.00 96.38 71 ALA A O 1
ATOM 573 N N . ARG A 1 72 ? -1.576 -3.463 -10.635 1.00 95.69 72 ARG A N 1
ATOM 574 C CA . ARG A 1 72 ? -2.296 -4.596 -10.040 1.00 95.69 72 ARG A CA 1
ATOM 575 C C . ARG A 1 72 ? -2.341 -5.800 -10.970 1.00 95.69 72 ARG A C 1
ATOM 577 O O . ARG A 1 72 ? -2.001 -6.904 -10.549 1.00 95.69 72 ARG A O 1
ATOM 584 N N . ASP A 1 73 ? -2.724 -5.600 -12.223 1.00 95.50 73 ASP A N 1
ATOM 585 C CA . ASP A 1 73 ? -2.772 -6.700 -13.183 1.00 95.50 73 ASP A CA 1
ATOM 586 C C . ASP A 1 73 ? -1.363 -7.270 -13.431 1.00 95.50 73 ASP A C 1
ATOM 588 O O . ASP A 1 73 ? -1.200 -8.489 -13.457 1.00 95.50 73 ASP A O 1
ATOM 592 N N . LEU A 1 74 ? -0.328 -6.418 -13.471 1.00 95.62 74 LEU A N 1
ATOM 593 C CA . LEU A 1 74 ? 1.075 -6.837 -13.578 1.00 95.62 74 LEU A CA 1
ATOM 594 C C . LEU A 1 74 ? 1.516 -7.710 -12.395 1.00 95.62 74 LEU A C 1
ATOM 596 O O . LEU A 1 74 ? 2.212 -8.703 -12.587 1.00 95.62 74 LEU A O 1
ATOM 600 N N . MET A 1 75 ? 1.102 -7.359 -11.175 1.00 95.31 75 MET A N 1
ATOM 601 C CA . MET A 1 75 ? 1.395 -8.124 -9.956 1.00 95.31 75 MET A CA 1
ATOM 602 C C . MET A 1 75 ? 0.693 -9.487 -9.909 1.00 95.31 75 MET A C 1
ATOM 604 O O . MET A 1 75 ? 1.131 -10.376 -9.174 1.00 95.31 75 MET A O 1
ATOM 608 N N . ARG A 1 76 ? -0.399 -9.654 -10.664 1.00 93.25 76 ARG A N 1
ATOM 609 C CA . ARG A 1 76 ? -1.165 -10.906 -10.764 1.00 93.25 76 ARG A CA 1
ATOM 610 C C . ARG A 1 76 ? -0.748 -11.769 -11.952 1.00 93.25 76 ARG A C 1
ATOM 612 O O . ARG A 1 76 ? -0.947 -12.984 -11.904 1.00 93.25 76 ARG A O 1
ATOM 619 N N . ALA A 1 77 ? -0.207 -11.152 -12.997 1.00 91.06 77 ALA A N 1
ATOM 620 C CA . ALA A 1 77 ? 0.166 -11.832 -14.222 1.00 91.06 77 ALA A CA 1
ATOM 621 C C . ALA A 1 77 ? 1.264 -12.872 -13.983 1.00 91.06 77 ALA A C 1
ATOM 623 O O . ALA A 1 77 ? 2.197 -12.673 -13.201 1.00 91.06 77 ALA A O 1
ATOM 624 N N . ARG A 1 78 ? 1.169 -13.994 -14.698 1.00 83.38 78 ARG A N 1
ATOM 625 C CA . ARG A 1 78 ? 2.200 -15.042 -14.663 1.00 83.38 78 ARG A CA 1
ATOM 626 C C . ARG A 1 78 ? 3.434 -14.640 -15.453 1.00 83.38 78 ARG A C 1
ATOM 628 O O . ARG A 1 78 ? 4.549 -14.999 -15.085 1.00 83.38 78 ARG A O 1
ATOM 635 N N . ASP A 1 79 ? 3.214 -13.929 -16.551 1.00 87.12 79 ASP A N 1
ATOM 636 C CA . ASP A 1 79 ? 4.253 -13.428 -17.431 1.00 87.12 79 ASP A CA 1
ATOM 637 C C . ASP A 1 79 ? 3.793 -12.167 -18.177 1.00 87.12 79 ASP A C 1
ATOM 639 O O . ASP A 1 79 ? 2.640 -11.736 -18.112 1.00 87.12 79 ASP A O 1
ATOM 643 N N . LEU A 1 80 ? 4.722 -11.562 -18.916 1.00 91.69 80 LEU A N 1
ATOM 644 C CA . LEU A 1 80 ? 4.445 -10.361 -19.694 1.00 91.69 80 LEU A CA 1
ATOM 645 C C . LEU A 1 80 ? 3.510 -10.617 -20.892 1.00 91.69 80 LEU A C 1
ATOM 647 O O . LEU A 1 80 ? 2.846 -9.687 -21.344 1.00 91.69 80 LEU A O 1
ATOM 651 N N . LYS A 1 81 ? 3.411 -11.850 -21.412 1.00 90.75 81 LYS A N 1
ATOM 652 C CA . LYS A 1 81 ? 2.519 -12.150 -22.548 1.00 90.75 81 LYS A CA 1
ATOM 653 C C . LYS A 1 81 ? 1.060 -11.997 -22.139 1.00 90.75 81 LYS A C 1
ATOM 655 O O . LYS A 1 81 ? 0.276 -11.436 -22.904 1.00 90.75 81 LYS A O 1
ATOM 660 N N . GLU A 1 82 ? 0.720 -12.446 -20.932 1.00 90.19 82 GLU A N 1
ATOM 661 C CA . GLU A 1 82 ? -0.598 -12.234 -20.332 1.00 90.19 82 GLU A CA 1
ATOM 662 C C . GLU A 1 82 ? -0.932 -10.735 -20.281 1.00 90.19 82 GLU A C 1
ATOM 664 O O . GLU A 1 82 ? -1.969 -10.311 -20.798 1.00 90.19 82 GLU A O 1
ATOM 669 N N . MET A 1 83 ? 0.001 -9.913 -19.792 1.00 91.81 83 MET A N 1
ATOM 670 C CA . MET A 1 83 ? -0.175 -8.459 -19.732 1.00 91.81 83 MET A CA 1
ATOM 671 C C . MET A 1 83 ? -0.349 -7.814 -21.101 1.00 91.81 83 MET A C 1
ATOM 673 O O . MET A 1 83 ? -1.253 -6.999 -21.273 1.00 91.81 83 MET A O 1
ATOM 677 N N . VAL A 1 84 ? 0.459 -8.197 -22.093 1.00 90.31 84 VAL A N 1
ATOM 678 C CA . VAL A 1 84 ? 0.327 -7.683 -23.464 1.00 90.31 84 VAL A CA 1
ATOM 679 C C . VAL A 1 84 ? -1.047 -8.022 -24.038 1.00 90.31 84 VAL A C 1
ATOM 681 O O . VAL A 1 84 ? -1.686 -7.158 -24.631 1.00 90.31 84 VAL A O 1
ATOM 684 N N . SER A 1 85 ? -1.535 -9.250 -23.844 1.00 88.31 85 SER A N 1
ATOM 685 C CA . SER A 1 85 ? -2.856 -9.655 -24.343 1.00 88.31 85 SER A CA 1
ATOM 686 C C . SER A 1 85 ? -4.003 -8.874 -23.694 1.00 88.31 85 SER A C 1
ATOM 688 O O . SER A 1 85 ? -4.996 -8.570 -24.353 1.00 88.31 85 SER A O 1
ATOM 690 N N . GLY A 1 86 ? -3.849 -8.522 -22.415 1.00 87.75 86 GLY A N 1
ATOM 691 C CA . GLY A 1 86 ? -4.834 -7.763 -21.663 1.00 87.75 86 GLY A CA 1
ATOM 692 C C . GLY A 1 86 ? -4.817 -6.281 -22.011 1.00 87.75 86 GLY A C 1
ATOM 693 O O . GLY A 1 86 ? -5.874 -5.721 -22.273 1.00 87.75 86 GLY A O 1
ATOM 694 N N . TRP A 1 87 ? -3.645 -5.647 -22.020 1.00 92.25 87 TRP A N 1
ATOM 695 C CA . TRP A 1 87 ? -3.510 -4.188 -21.948 1.00 92.25 87 TRP A CA 1
ATOM 696 C C . TRP A 1 87 ? -3.144 -3.490 -23.255 1.00 92.25 87 TRP A C 1
ATOM 698 O O . TRP A 1 87 ? -3.338 -2.278 -23.352 1.00 92.25 87 TRP A O 1
ATOM 708 N N . LYS A 1 88 ? -2.664 -4.222 -24.264 1.00 90.44 88 LYS A N 1
ATOM 709 C CA . LYS A 1 88 ? -2.217 -3.608 -25.516 1.00 90.44 88 LYS A CA 1
ATOM 710 C C . LYS A 1 88 ? -3.330 -2.794 -26.179 1.00 90.44 88 LYS A C 1
ATOM 712 O O . LYS A 1 88 ? -4.418 -3.310 -26.432 1.00 90.44 88 LYS A O 1
ATOM 717 N N . GLY A 1 89 ? -3.039 -1.534 -26.491 1.00 87.69 89 GLY A N 1
ATOM 718 C CA . GLY A 1 89 ? -3.960 -0.606 -27.145 1.00 87.69 89 GLY A CA 1
ATOM 719 C C . GLY A 1 89 ? -5.083 -0.069 -26.253 1.00 87.69 89 GLY A C 1
ATOM 720 O O . GLY A 1 89 ? -5.964 0.617 -26.768 1.00 87.69 89 GLY A O 1
ATOM 721 N N . ARG A 1 90 ? -5.088 -0.361 -24.941 1.00 88.69 90 ARG A N 1
ATOM 722 C CA . ARG A 1 90 ? -6.079 0.212 -24.011 1.00 88.69 90 ARG A CA 1
ATOM 723 C C . ARG A 1 90 ? -5.775 1.664 -23.686 1.00 88.69 90 ARG A C 1
ATOM 725 O O . ARG A 1 90 ? -6.664 2.506 -23.749 1.00 88.69 90 ARG A O 1
ATOM 732 N N . GLU A 1 91 ? -4.525 1.941 -23.326 1.00 88.12 91 GLU A N 1
ATOM 733 C CA . GLU A 1 91 ? -4.062 3.279 -22.976 1.00 88.12 91 GLU A CA 1
ATOM 734 C C . GLU A 1 91 ? -2.636 3.516 -23.490 1.00 88.12 91 GLU A C 1
ATOM 736 O O . GLU A 1 91 ? -1.766 2.666 -23.264 1.00 88.12 91 GLU A O 1
ATOM 741 N N . PRO A 1 92 ? -2.349 4.683 -24.099 1.00 90.56 92 PRO A N 1
ATOM 742 C CA . PRO A 1 92 ? -1.041 4.964 -24.688 1.00 90.56 92 PRO A CA 1
ATOM 743 C C . PRO A 1 92 ? 0.136 4.751 -23.731 1.00 90.56 92 PRO A C 1
ATOM 745 O O . PRO A 1 92 ? 1.148 4.182 -24.130 1.00 90.56 92 PRO A O 1
ATOM 748 N N . MET A 1 93 ? 0.022 5.159 -22.459 1.00 90.50 93 MET A N 1
ATOM 749 C CA . MET A 1 93 ? 1.141 5.003 -21.521 1.00 90.50 93 MET A CA 1
ATOM 750 C C . MET A 1 93 ? 1.382 3.538 -21.149 1.00 90.50 93 MET A C 1
ATOM 752 O O . MET A 1 93 ? 2.521 3.123 -20.951 1.00 90.50 93 MET A O 1
ATOM 756 N N . THR A 1 94 ? 0.320 2.736 -21.072 1.00 91.12 94 THR A N 1
ATOM 757 C CA . THR A 1 94 ? 0.459 1.305 -20.777 1.00 91.12 94 THR A CA 1
ATOM 758 C C . THR A 1 94 ? 1.160 0.573 -21.916 1.00 91.12 94 THR A C 1
ATOM 760 O O . THR A 1 94 ? 1.979 -0.299 -21.645 1.00 91.12 94 THR A O 1
ATOM 763 N N . ASP A 1 95 ? 0.963 0.998 -23.168 1.00 93.06 95 ASP A N 1
ATOM 764 C CA . ASP A 1 95 ? 1.728 0.482 -24.308 1.00 93.06 95 ASP A CA 1
ATOM 765 C C . ASP A 1 95 ? 3.216 0.848 -24.214 1.00 93.06 95 ASP A C 1
ATOM 767 O O . ASP A 1 95 ? 4.070 0.008 -24.502 1.00 93.06 95 ASP A O 1
ATOM 771 N N . VAL A 1 96 ? 3.545 2.063 -23.754 1.00 94.81 96 VAL A N 1
ATOM 772 C CA . VAL A 1 96 ? 4.939 2.466 -23.488 1.00 94.81 96 VAL A CA 1
ATOM 773 C C . VAL A 1 96 ? 5.562 1.554 -22.427 1.00 94.81 96 VAL A C 1
ATOM 775 O O . VAL A 1 96 ? 6.633 0.994 -22.658 1.00 94.81 96 VAL A O 1
ATOM 778 N N . PHE A 1 97 ? 4.876 1.320 -21.301 1.00 95.88 97 PHE A N 1
ATOM 779 C CA . PHE A 1 97 ? 5.352 0.381 -20.281 1.00 95.88 97 PHE A CA 1
ATOM 780 C C . PHE A 1 97 ? 5.529 -1.036 -20.834 1.00 95.88 97 PHE A C 1
ATOM 782 O O . PHE A 1 97 ? 6.584 -1.632 -20.641 1.00 95.88 97 PHE A O 1
ATOM 789 N N . LEU A 1 98 ? 4.541 -1.576 -21.553 1.00 95.62 98 LEU A N 1
ATOM 790 C CA . LEU A 1 98 ? 4.621 -2.917 -22.141 1.00 95.62 98 LEU A CA 1
ATOM 791 C C . LEU A 1 98 ? 5.797 -3.051 -23.114 1.00 95.62 98 LEU A C 1
ATOM 793 O O . LEU A 1 98 ? 6.486 -4.073 -23.096 1.00 95.62 98 LEU A O 1
ATOM 797 N N . ASN A 1 99 ? 6.047 -2.034 -23.941 1.00 94.62 99 ASN A N 1
ATOM 798 C CA . ASN A 1 99 ? 7.174 -2.022 -24.869 1.00 94.62 99 ASN A CA 1
ATOM 799 C C . ASN A 1 99 ? 8.510 -2.044 -24.122 1.00 94.62 99 ASN A C 1
ATOM 801 O O . ASN A 1 99 ? 9.369 -2.861 -24.453 1.00 94.62 99 ASN A O 1
ATOM 805 N N . ILE A 1 100 ? 8.662 -1.206 -23.091 1.00 94.69 100 ILE A N 1
ATOM 806 C CA . ILE A 1 100 ? 9.876 -1.168 -22.266 1.00 94.69 100 ILE A CA 1
ATOM 807 C C . ILE A 1 100 ? 10.098 -2.520 -21.586 1.00 94.69 100 ILE A C 1
ATOM 809 O O . ILE A 1 100 ? 11.167 -3.103 -21.729 1.00 94.69 100 ILE A O 1
ATOM 813 N N . LEU A 1 101 ? 9.080 -3.058 -20.909 1.00 94.75 101 LEU A N 1
ATOM 814 C CA . LEU A 1 101 ? 9.177 -4.340 -20.203 1.00 94.75 101 LEU A CA 1
ATOM 815 C C . LEU A 1 101 ? 9.451 -5.514 -21.158 1.00 94.75 101 LEU A C 1
ATOM 817 O O . LEU A 1 101 ? 10.085 -6.490 -20.770 1.00 94.75 101 LEU A O 1
ATOM 821 N N . SER A 1 102 ? 9.001 -5.432 -22.416 1.00 93.44 102 SER A N 1
ATOM 822 C CA . SER A 1 102 ? 9.247 -6.479 -23.422 1.00 93.44 102 SER A CA 1
ATOM 823 C C . SER A 1 102 ? 10.681 -6.475 -23.940 1.00 93.44 102 SER A C 1
ATOM 825 O O . SER A 1 102 ? 11.199 -7.522 -24.320 1.00 93.44 102 SER A O 1
ATOM 827 N N . GLN A 1 103 ? 11.304 -5.299 -23.997 1.00 92.00 103 GLN A N 1
ATOM 828 C CA . GLN A 1 103 ? 12.669 -5.121 -24.494 1.00 92.00 103 GLN A CA 1
ATOM 829 C C . GLN A 1 103 ? 13.711 -5.168 -23.369 1.00 92.00 103 GLN A C 1
ATOM 831 O O . GLN A 1 103 ? 14.887 -5.412 -23.635 1.00 92.00 103 GLN A O 1
ATOM 836 N N . GLY A 1 104 ? 13.271 -4.965 -22.127 1.00 89.00 104 GLY A N 1
ATOM 837 C CA . GLY A 1 104 ? 14.125 -4.719 -20.978 1.00 89.00 104 GLY A CA 1
ATOM 838 C C . GLY A 1 104 ? 14.532 -3.247 -20.895 1.00 89.00 104 GLY A C 1
ATOM 839 O O . GLY A 1 104 ? 14.896 -2.603 -21.881 1.00 89.00 104 GLY A O 1
ATOM 840 N N . SER A 1 105 ? 14.486 -2.702 -19.689 1.00 90.62 105 SER A N 1
ATOM 841 C CA . SER A 1 105 ? 14.932 -1.351 -19.383 1.00 90.62 105 SER A CA 1
ATOM 842 C C . SER A 1 105 ? 16.455 -1.280 -19.239 1.00 90.62 105 SER A C 1
ATOM 844 O O . SER A 1 105 ? 17.148 -2.229 -18.859 1.00 90.62 105 SER A O 1
ATOM 846 N N . ASN A 1 106 ? 17.007 -0.124 -19.603 1.00 91.19 106 ASN A N 1
ATOM 847 C CA . ASN A 1 106 ? 18.447 0.088 -19.657 1.00 91.19 106 ASN A CA 1
ATOM 848 C C . ASN A 1 106 ? 19.100 -0.085 -18.280 1.00 91.19 106 ASN A C 1
ATOM 850 O O . ASN A 1 106 ? 18.702 0.569 -17.322 1.00 91.19 106 ASN A O 1
ATOM 854 N N . GLY A 1 107 ? 20.128 -0.931 -18.189 1.00 92.06 107 GLY A N 1
ATOM 855 C CA . GLY A 1 107 ? 20.844 -1.191 -16.936 1.00 92.06 107 GLY A CA 1
ATOM 856 C C . GLY A 1 107 ? 20.057 -1.999 -15.893 1.00 92.06 107 GLY A C 1
ATOM 857 O O . GLY A 1 107 ? 20.548 -2.198 -14.780 1.00 92.06 107 GLY A O 1
ATOM 858 N N . TRP A 1 108 ? 18.846 -2.465 -16.224 1.00 95.25 108 TRP A N 1
ATOM 859 C CA . TRP A 1 108 ? 17.974 -3.156 -15.275 1.00 95.25 108 TRP A CA 1
ATOM 860 C C . TRP A 1 108 ? 18.542 -4.483 -14.798 1.00 95.25 108 TRP A C 1
ATOM 862 O O . TRP A 1 108 ? 18.512 -4.751 -13.602 1.00 95.25 108 TRP A O 1
ATOM 872 N N . ALA A 1 109 ? 19.117 -5.282 -15.700 1.00 95.88 109 ALA A N 1
ATOM 873 C CA . ALA A 1 109 ? 19.698 -6.573 -15.340 1.00 95.88 109 ALA A CA 1
ATOM 874 C C . ALA A 1 109 ? 20.729 -6.434 -14.205 1.00 95.88 109 ALA A C 1
ATOM 876 O O . ALA A 1 109 ? 20.659 -7.156 -13.217 1.00 95.88 109 ALA A O 1
ATOM 877 N N . GLN A 1 110 ? 21.611 -5.431 -14.282 1.00 96.31 110 GLN A N 1
ATOM 878 C CA . GLN A 1 110 ? 22.620 -5.181 -13.250 1.00 96.31 110 GLN A CA 1
ATOM 879 C C . GLN A 1 110 ? 22.004 -4.691 -11.932 1.00 96.31 110 GLN A C 1
ATOM 881 O O . GLN A 1 110 ? 22.464 -5.069 -10.855 1.00 96.31 110 GLN A O 1
ATOM 886 N N . ILE A 1 111 ? 20.963 -3.851 -11.993 1.00 96.62 111 ILE A N 1
ATOM 887 C CA . ILE A 1 111 ? 20.219 -3.436 -10.794 1.00 96.62 111 ILE A CA 1
ATOM 888 C C . ILE A 1 111 ? 19.559 -4.653 -10.143 1.00 96.62 111 ILE A C 1
ATOM 890 O O . ILE A 1 111 ? 19.643 -4.823 -8.926 1.00 96.62 111 ILE A O 1
ATOM 894 N N . TRP A 1 112 ? 18.921 -5.499 -10.946 1.00 97.56 112 TRP A N 1
ATOM 895 C CA . TRP A 1 112 ? 18.187 -6.663 -10.481 1.00 97.56 112 TRP A CA 1
ATOM 896 C C . TRP A 1 112 ? 19.099 -7.723 -9.868 1.00 97.56 112 TRP A C 1
ATOM 898 O O . TRP A 1 112 ? 18.775 -8.245 -8.802 1.00 97.56 112 TRP A O 1
ATOM 908 N N . ASP A 1 113 ? 20.264 -7.976 -10.465 1.00 97.62 113 ASP A N 1
ATOM 909 C CA . ASP A 1 113 ? 21.266 -8.903 -9.928 1.00 97.62 113 ASP A CA 1
ATOM 910 C C . ASP A 1 113 ? 21.716 -8.511 -8.511 1.00 97.62 113 ASP A C 1
ATOM 912 O O . ASP A 1 113 ? 21.974 -9.375 -7.672 1.00 97.62 113 ASP A O 1
ATOM 916 N N . LEU A 1 114 ? 21.747 -7.208 -8.209 1.00 96.31 114 LEU A N 1
ATOM 917 C CA . LEU A 1 114 ? 22.063 -6.689 -6.876 1.00 96.31 114 LEU A CA 1
ATOM 918 C C . LEU A 1 114 ? 20.848 -6.665 -5.939 1.00 96.31 114 LEU A C 1
ATOM 920 O O . LEU A 1 114 ? 20.980 -6.937 -4.744 1.00 96.31 114 LEU A O 1
ATOM 924 N N . ALA A 1 115 ? 19.669 -6.305 -6.448 1.00 97.00 115 ALA A N 1
ATOM 925 C CA . ALA A 1 115 ? 18.465 -6.138 -5.638 1.00 97.00 115 ALA A CA 1
ATOM 926 C C . ALA A 1 115 ? 17.849 -7.484 -5.232 1.00 97.00 115 ALA A C 1
ATOM 928 O O . ALA A 1 115 ? 17.504 -7.674 -4.063 1.00 97.00 115 ALA A O 1
ATOM 929 N N . ARG A 1 116 ? 17.756 -8.438 -6.166 1.00 98.06 116 ARG A N 1
ATOM 930 C CA . ARG A 1 116 ? 17.049 -9.711 -5.981 1.00 98.06 116 ARG A CA 1
ATOM 931 C C . ARG A 1 116 ? 17.518 -10.500 -4.755 1.00 98.06 116 ARG A C 1
ATOM 933 O O . ARG A 1 116 ? 16.653 -10.866 -3.963 1.00 98.06 116 ARG A O 1
ATOM 940 N N . PRO A 1 117 ? 18.824 -10.756 -4.531 1.00 98.12 117 PRO A N 1
ATOM 941 C CA . PRO A 1 117 ? 19.258 -11.548 -3.380 1.00 98.12 117 PRO A CA 1
ATOM 942 C C . PRO A 1 117 ? 18.868 -10.894 -2.050 1.00 98.12 117 PRO A C 1
ATOM 944 O O . PRO A 1 117 ? 18.480 -11.583 -1.108 1.00 98.12 117 PRO A O 1
ATOM 947 N N . ARG A 1 118 ? 18.926 -9.556 -1.980 1.00 97.19 118 ARG A N 1
ATOM 948 C CA . ARG A 1 118 ? 18.546 -8.798 -0.781 1.00 97.19 118 ARG A CA 1
ATOM 949 C C . ARG A 1 118 ? 17.046 -8.864 -0.532 1.00 97.19 118 ARG A C 1
ATOM 951 O O . ARG A 1 118 ? 16.643 -9.099 0.601 1.00 97.19 118 ARG A O 1
ATOM 958 N N . LEU A 1 119 ? 16.239 -8.674 -1.577 1.00 98.25 119 LEU A N 1
ATOM 959 C CA . LEU A 1 119 ? 14.781 -8.731 -1.480 1.00 98.25 119 LEU A CA 1
ATOM 960 C C . LEU A 1 119 ? 14.298 -10.135 -1.105 1.00 98.25 119 LEU A C 1
ATOM 962 O O . LEU A 1 119 ? 13.443 -10.258 -0.239 1.00 98.25 119 LEU A O 1
ATOM 966 N N . GLU A 1 120 ? 14.867 -11.190 -1.691 1.00 98.44 120 GLU A N 1
ATOM 967 C CA . GLU A 1 120 ? 14.518 -12.576 -1.344 1.00 98.44 120 GLU A CA 1
ATOM 968 C C . GLU A 1 120 ? 14.929 -12.923 0.093 1.00 98.44 120 GLU A C 1
ATOM 970 O O . GLU A 1 120 ? 14.142 -13.501 0.841 1.00 98.44 120 GLU A O 1
ATOM 975 N N . GLY A 1 121 ? 16.129 -12.513 0.521 1.00 97.94 121 GLY A N 1
ATOM 976 C CA . GLY A 1 121 ? 16.562 -12.684 1.910 1.00 97.94 121 GLY A CA 1
ATOM 977 C C . GLY A 1 121 ? 15.674 -11.917 2.898 1.00 97.94 121 GLY A C 1
ATOM 978 O O . GLY A 1 121 ? 15.307 -12.444 3.949 1.00 97.94 121 GLY A O 1
ATOM 979 N N . TYR A 1 122 ? 15.275 -10.691 2.546 1.00 98.19 122 TYR A N 1
ATOM 980 C CA . TYR A 1 122 ? 14.335 -9.904 3.342 1.00 98.19 122 TYR A CA 1
ATOM 981 C C . TYR A 1 122 ? 12.961 -10.568 3.409 1.00 98.19 122 TYR A C 1
ATOM 983 O O . TYR A 1 122 ? 12.411 -10.714 4.499 1.00 98.19 122 TYR A O 1
ATOM 991 N N . LYS A 1 123 ? 12.427 -11.007 2.263 1.00 98.25 123 LYS A N 1
ATOM 992 C CA . LYS A 1 123 ? 11.150 -11.713 2.162 1.00 98.25 123 LYS A CA 1
ATOM 993 C C . LYS A 1 123 ? 11.125 -12.914 3.099 1.00 98.25 123 LYS A C 1
ATOM 995 O O . LYS A 1 123 ? 10.205 -13.000 3.897 1.00 98.25 123 LYS A O 1
ATOM 1000 N N . GLN A 1 124 ? 12.133 -13.787 3.057 1.00 9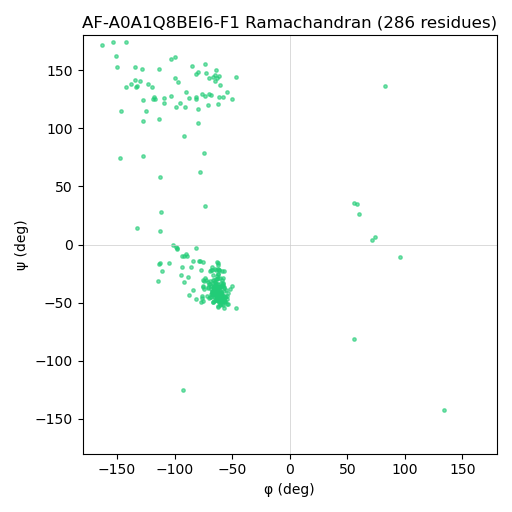8.06 124 GLN A N 1
ATOM 1001 C CA . GLN A 1 124 ? 12.187 -14.978 3.916 1.00 98.06 124 GLN A CA 1
ATOM 1002 C C . GLN A 1 124 ? 12.137 -14.614 5.406 1.00 98.06 124 GLN A C 1
ATOM 1004 O O . GLN A 1 124 ? 11.380 -15.206 6.178 1.00 98.06 124 GLN A O 1
ATOM 1009 N N . LYS A 1 125 ? 12.909 -13.597 5.811 1.00 97.62 125 LYS A N 1
ATOM 1010 C CA . LYS A 1 125 ? 12.897 -13.092 7.187 1.00 97.62 125 LYS A CA 1
ATOM 1011 C C . LYS A 1 125 ? 11.523 -12.532 7.561 1.00 97.62 125 LYS A C 1
ATOM 1013 O O . LYS A 1 125 ? 10.988 -12.873 8.611 1.00 97.62 125 LYS A O 1
ATOM 1018 N N . PHE A 1 126 ? 10.935 -11.695 6.710 1.00 98.19 126 PHE A N 1
ATOM 1019 C CA . PHE A 1 126 ? 9.632 -11.094 6.977 1.00 98.19 126 PHE A CA 1
ATOM 1020 C C . PHE A 1 126 ? 8.511 -12.141 6.999 1.00 98.19 126 PHE A C 1
ATOM 1022 O O . PHE A 1 126 ? 7.658 -12.094 7.876 1.00 98.19 126 PHE A O 1
ATOM 1029 N N . GLU A 1 127 ? 8.543 -13.131 6.104 1.00 97.75 127 GLU A N 1
ATOM 1030 C CA . GLU A 1 127 ? 7.615 -14.268 6.082 1.00 97.75 127 GLU A CA 1
ATOM 1031 C C . GLU A 1 127 ? 7.618 -15.019 7.418 1.00 97.75 127 GLU A C 1
ATOM 1033 O O . GLU A 1 127 ? 6.546 -15.304 7.951 1.00 97.75 127 GLU A O 1
ATOM 1038 N N . SER A 1 128 ? 8.794 -15.290 7.999 1.00 97.56 128 SER A N 1
ATOM 1039 C CA . SER A 1 128 ? 8.878 -15.968 9.305 1.00 97.56 128 SER A CA 1
ATOM 1040 C C . SER A 1 128 ? 8.260 -15.173 10.459 1.00 97.56 128 SER A C 1
ATOM 1042 O O . SER A 1 128 ? 7.776 -15.762 11.421 1.00 97.56 128 SER A O 1
ATOM 1044 N N . GLU A 1 129 ? 8.229 -13.848 10.337 1.00 97.62 129 GLU A N 1
ATOM 1045 C CA . GLU A 1 129 ? 7.715 -12.924 11.350 1.00 97.62 129 GLU A CA 1
ATOM 1046 C C . GLU A 1 129 ? 6.228 -12.599 11.152 1.00 97.62 129 GLU A C 1
ATOM 1048 O O . GLU A 1 129 ? 5.502 -12.355 12.115 1.00 97.62 129 GLU A O 1
ATOM 1053 N N . TRP A 1 130 ? 5.765 -12.582 9.901 1.00 98.06 130 TRP A N 1
ATOM 1054 C CA . TRP A 1 130 ? 4.396 -12.230 9.534 1.00 98.06 130 TRP A CA 1
ATOM 1055 C C . TRP A 1 130 ? 3.448 -13.429 9.558 1.00 98.06 130 TRP A C 1
ATOM 1057 O O . TRP A 1 130 ? 2.336 -13.327 10.078 1.00 98.06 130 TRP A O 1
ATOM 1067 N N . ASN A 1 131 ? 3.868 -14.579 9.024 1.00 97.50 131 ASN A N 1
ATOM 1068 C CA . ASN A 1 131 ? 2.994 -15.747 8.885 1.00 97.50 131 ASN A CA 1
ATOM 1069 C C . ASN A 1 131 ? 2.354 -16.202 10.211 1.00 97.50 131 ASN A C 1
ATOM 1071 O O . ASN A 1 131 ? 1.164 -16.514 10.189 1.00 97.50 131 ASN A O 1
ATOM 1075 N N . PRO A 1 132 ? 3.052 -16.187 11.368 1.00 97.81 132 PRO A N 1
ATOM 1076 C CA . PRO A 1 132 ? 2.441 -16.570 12.643 1.00 97.81 132 PRO A CA 1
ATOM 1077 C C . PRO A 1 132 ? 1.295 -15.658 13.107 1.00 97.81 132 PRO A C 1
ATOM 1079 O O . PRO A 1 132 ? 0.485 -16.077 13.930 1.00 97.81 132 PRO A O 1
ATOM 1082 N N . ILE A 1 133 ? 1.229 -14.416 12.614 1.00 98.25 133 ILE A N 1
ATOM 1083 C CA . ILE A 1 133 ? 0.269 -13.398 13.074 1.00 98.25 133 ILE A CA 1
ATOM 1084 C C . ILE A 1 133 ? -0.761 -13.012 12.004 1.00 98.25 133 ILE A C 1
ATOM 1086 O O . ILE A 1 133 ? -1.799 -12.445 12.344 1.00 98.25 133 ILE A O 1
ATOM 1090 N N . SER A 1 134 ? -0.498 -13.339 10.734 1.00 97.94 134 SER A N 1
ATOM 1091 C CA . SER A 1 134 ? -1.269 -12.921 9.554 1.00 97.94 134 SER A CA 1
ATOM 1092 C C . SER A 1 134 ? -2.782 -13.087 9.726 1.00 97.94 134 SER A C 1
ATOM 1094 O O . SER A 1 134 ? -3.525 -12.113 9.612 1.00 97.94 134 SER A O 1
ATOM 1096 N N . ASP A 1 135 ? -3.249 -14.288 10.076 1.00 97.94 135 ASP A N 1
ATOM 1097 C CA . ASP A 1 135 ? -4.687 -14.570 10.196 1.00 97.94 135 ASP A CA 1
ATOM 1098 C C . ASP A 1 135 ? -5.351 -13.763 11.315 1.00 97.94 135 ASP A C 1
ATOM 1100 O O . ASP A 1 135 ? -6.480 -13.285 11.164 1.00 97.94 135 ASP A O 1
ATOM 1104 N N . SER A 1 136 ? -4.642 -13.571 12.432 1.00 98.12 136 SER A N 1
ATOM 1105 C CA . SER A 1 136 ? -5.137 -12.780 13.561 1.00 98.12 136 SER A CA 1
ATOM 1106 C C . SER A 1 136 ? -5.240 -11.302 13.199 1.00 98.12 136 SER A C 1
ATOM 1108 O O . SER A 1 136 ? -6.248 -10.666 13.510 1.00 98.12 136 SER A O 1
ATOM 1110 N N . VAL A 1 137 ? -4.232 -10.764 12.507 1.00 98.31 137 VAL A N 1
ATOM 1111 C CA . VAL A 1 137 ? -4.224 -9.372 12.039 1.00 98.31 137 VAL A CA 1
ATOM 1112 C C . VAL A 1 137 ? -5.350 -9.138 11.032 1.00 98.31 137 VAL A C 1
ATOM 1114 O O . VAL A 1 137 ? -6.128 -8.201 11.196 1.00 98.31 137 VAL A O 1
ATOM 1117 N N . LEU A 1 138 ? -5.507 -10.012 10.035 1.00 98.38 138 LEU A N 1
ATOM 1118 C CA . LEU A 1 138 ? -6.545 -9.887 9.006 1.00 98.38 138 LEU A CA 1
ATOM 1119 C C . LEU A 1 138 ? -7.963 -10.060 9.557 1.00 98.38 138 LEU A C 1
ATOM 1121 O O . LEU A 1 138 ? -8.871 -9.324 9.163 1.00 98.38 138 LEU A O 1
ATOM 1125 N N . SER A 1 139 ? -8.164 -11.003 10.481 1.00 97.56 139 SER A N 1
ATOM 1126 C CA . SER A 1 139 ? -9.449 -11.177 11.169 1.00 97.56 139 SER A CA 1
ATOM 1127 C C . SER A 1 139 ? -9.794 -9.940 11.990 1.00 97.56 139 SER A C 1
ATOM 1129 O O . SER A 1 139 ? -10.927 -9.461 11.959 1.00 97.56 139 SER A O 1
ATOM 1131 N N . ARG A 1 140 ? -8.800 -9.376 12.687 1.00 97.56 140 ARG A N 1
ATOM 1132 C CA . ARG A 1 140 ? -8.974 -8.158 13.473 1.00 97.56 140 ARG A CA 1
ATOM 1133 C C . ARG A 1 140 ? -9.247 -6.944 12.586 1.00 97.56 140 ARG A C 1
ATOM 1135 O O . ARG A 1 140 ? -10.144 -6.178 12.913 1.00 97.56 140 ARG A O 1
ATOM 1142 N N . LEU A 1 141 ? -8.551 -6.784 11.457 1.00 97.56 141 LEU A N 1
ATOM 1143 C CA . LEU A 1 141 ? -8.854 -5.739 10.470 1.00 97.56 141 LEU A CA 1
ATOM 1144 C C . LEU A 1 141 ? -10.302 -5.833 9.992 1.00 97.56 141 LEU A C 1
ATOM 1146 O O . LEU A 1 141 ? -11.022 -4.844 10.064 1.00 97.56 141 LEU A O 1
ATOM 1150 N N . SER A 1 142 ? -10.755 -7.023 9.593 1.00 97.19 142 SER A N 1
ATOM 1151 C CA . SER A 1 142 ? -12.144 -7.254 9.176 1.00 97.19 142 SER A CA 1
ATOM 1152 C C . SER A 1 142 ? -13.146 -6.906 10.283 1.00 97.19 142 SER A C 1
ATOM 1154 O O . SER A 1 142 ? -14.117 -6.185 10.044 1.00 97.19 142 SER A O 1
ATOM 1156 N N . GLN A 1 143 ? -12.874 -7.326 11.523 1.00 96.88 143 GLN A N 1
ATOM 1157 C CA . GLN A 1 143 ? -13.712 -7.008 12.679 1.00 96.88 143 GLN A CA 1
ATOM 1158 C C . GLN A 1 143 ? -13.782 -5.498 12.958 1.00 96.88 143 GLN A C 1
ATOM 1160 O O . GLN A 1 143 ? -14.859 -4.974 13.254 1.00 96.88 143 GLN A O 1
ATOM 1165 N N . LEU A 1 144 ? -12.647 -4.798 12.886 1.00 96.94 144 LEU A N 1
ATOM 1166 C CA . LEU A 1 144 ? -12.560 -3.366 13.164 1.00 96.94 144 LEU A CA 1
ATOM 1167 C C . LEU A 1 144 ? -13.145 -2.521 12.024 1.00 96.94 144 LEU A C 1
ATOM 1169 O O . LEU A 1 144 ? -13.817 -1.528 12.299 1.00 96.94 144 LEU A O 1
ATOM 1173 N N . ALA A 1 145 ? -12.940 -2.925 10.771 1.00 96.62 145 ALA A N 1
ATOM 1174 C CA . ALA A 1 145 ? -13.524 -2.288 9.593 1.00 96.62 145 ALA A CA 1
ATOM 1175 C C . ALA A 1 145 ? -15.011 -2.631 9.412 1.00 96.62 145 ALA A C 1
ATOM 1177 O O . ALA A 1 145 ? -15.704 -1.939 8.673 1.00 96.62 145 ALA A O 1
ATOM 1178 N N . LYS A 1 146 ? -15.518 -3.667 10.101 1.00 96.56 146 LYS A N 1
ATOM 1179 C CA . LYS A 1 146 ? -16.890 -4.195 9.961 1.00 96.56 146 LYS A CA 1
ATOM 1180 C C . LYS A 1 146 ? -17.214 -4.589 8.518 1.00 96.56 146 LYS A C 1
ATOM 1182 O O . LYS A 1 146 ? -18.335 -4.412 8.048 1.00 96.56 146 LYS A O 1
ATOM 1187 N N . VAL A 1 147 ? -16.207 -5.104 7.822 1.00 95.50 147 VAL A N 1
ATOM 1188 C CA . VAL A 1 147 ? -16.266 -5.506 6.416 1.00 95.50 147 VAL A CA 1
ATOM 1189 C C . VAL A 1 147 ? -15.636 -6.885 6.308 1.00 95.50 147 VAL A C 1
ATOM 1191 O O . VAL A 1 147 ? -14.603 -7.145 6.922 1.00 95.50 147 VAL A O 1
ATOM 1194 N N . GLU A 1 148 ? -16.261 -7.784 5.557 1.00 94.94 148 GLU A N 1
ATOM 1195 C CA . GLU A 1 148 ? -15.680 -9.090 5.257 1.00 94.94 148 GLU A CA 1
ATOM 1196 C C . GLU A 1 148 ? -14.682 -8.990 4.103 1.00 94.94 148 GLU A C 1
ATOM 1198 O O . GLU A 1 148 ? -14.862 -8.217 3.160 1.00 94.94 148 GLU A O 1
ATOM 1203 N N . TRP A 1 149 ? -13.638 -9.815 4.147 1.00 96.38 149 TRP A N 1
ATOM 1204 C CA . TRP A 1 149 ? -12.746 -9.969 3.007 1.00 96.38 149 TRP A CA 1
ATOM 1205 C C . TRP A 1 149 ? -13.467 -10.662 1.850 1.00 96.38 149 TRP A C 1
ATOM 1207 O O . TRP A 1 149 ? -14.026 -11.748 2.011 1.00 96.38 149 TRP A O 1
ATOM 1217 N N . MET A 1 150 ? -13.394 -10.046 0.671 1.00 93.00 150 MET A N 1
ATOM 1218 C CA . MET A 1 150 ? -14.012 -10.546 -0.564 1.00 93.00 150 MET A CA 1
ATOM 1219 C C . MET A 1 150 ? -13.031 -11.303 -1.473 1.00 93.00 150 MET A C 1
ATOM 1221 O O . MET A 1 150 ? -13.433 -11.810 -2.516 1.00 93.00 150 MET A O 1
ATOM 1225 N N . THR A 1 151 ? -11.752 -11.358 -1.094 1.00 92.81 151 THR A N 1
ATOM 1226 C CA . THR A 1 151 ? -10.690 -12.072 -1.814 1.00 92.81 151 THR A CA 1
ATOM 1227 C C . THR A 1 151 ? -10.182 -13.242 -0.979 1.00 92.81 151 THR A C 1
ATOM 1229 O O . THR A 1 151 ? -10.228 -13.204 0.252 1.00 92.81 151 THR A O 1
ATOM 1232 N N . ASP A 1 152 ? -9.711 -14.285 -1.649 1.00 94.94 152 ASP A N 1
ATOM 1233 C CA . ASP A 1 152 ? -9.077 -15.462 -1.056 1.00 94.94 152 ASP A CA 1
ATOM 1234 C C . ASP A 1 152 ? -7.561 -15.282 -0.879 1.00 94.94 152 ASP A C 1
ATOM 1236 O O . ASP A 1 152 ? -6.966 -15.858 0.030 1.00 94.94 152 ASP A O 1
ATOM 1240 N N . GLU A 1 153 ? -6.938 -14.456 -1.717 1.00 96.44 153 GLU A N 1
ATOM 1241 C CA . GLU A 1 153 ? -5.506 -14.163 -1.706 1.00 96.44 153 GLU A CA 1
ATOM 1242 C C . GLU A 1 153 ? -5.267 -12.650 -1.848 1.00 96.44 153 GLU A C 1
ATOM 1244 O O . GLU A 1 153 ? -5.960 -11.966 -2.605 1.00 96.44 153 GLU A O 1
ATOM 1249 N N . ILE A 1 154 ? -4.271 -12.129 -1.126 1.00 97.75 154 ILE A N 1
ATOM 1250 C CA . ILE A 1 154 ? -3.709 -10.787 -1.325 1.00 97.75 154 ILE A CA 1
ATOM 1251 C C . ILE A 1 154 ? -2.233 -10.949 -1.679 1.00 97.75 154 ILE A C 1
ATOM 1253 O O . ILE A 1 154 ? -1.469 -11.578 -0.939 1.00 97.75 154 ILE A O 1
ATOM 1257 N N . ARG A 1 155 ? -1.820 -10.372 -2.807 1.00 97.56 155 ARG A N 1
ATOM 1258 C CA . ARG A 1 155 ? -0.425 -10.407 -3.266 1.00 97.56 155 ARG A CA 1
ATOM 1259 C C . ARG A 1 155 ? 0.336 -9.221 -2.718 1.00 97.56 155 ARG A C 1
ATOM 1261 O O . ARG A 1 155 ? -0.115 -8.092 -2.846 1.00 97.56 155 ARG A O 1
ATOM 1268 N N . VAL A 1 156 ? 1.502 -9.472 -2.146 1.00 98.25 156 VAL A N 1
ATOM 1269 C CA . VAL A 1 156 ? 2.355 -8.438 -1.565 1.00 98.25 156 VAL A CA 1
ATOM 1270 C C . VAL A 1 156 ? 3.734 -8.540 -2.200 1.00 98.25 156 VAL A C 1
ATOM 1272 O O . VAL A 1 156 ? 4.429 -9.537 -2.017 1.00 98.25 156 VAL A O 1
ATOM 1275 N N . HIS A 1 157 ? 4.132 -7.515 -2.947 1.00 98.25 157 HIS A N 1
ATOM 1276 C CA . HIS A 1 157 ? 5.418 -7.454 -3.636 1.00 98.25 157 HIS A CA 1
ATOM 1277 C C . HIS A 1 157 ? 6.398 -6.548 -2.892 1.00 98.25 157 HIS A C 1
ATOM 1279 O O . HIS A 1 157 ? 6.112 -5.379 -2.633 1.00 98.25 157 HIS A O 1
ATOM 1285 N N . PHE A 1 158 ? 7.590 -7.067 -2.601 1.00 98.31 158 PHE A N 1
ATOM 1286 C CA . PHE A 1 158 ? 8.697 -6.234 -2.134 1.00 98.31 158 PHE A CA 1
ATOM 1287 C C . PHE A 1 158 ? 9.380 -5.560 -3.325 1.00 98.31 158 PHE A C 1
ATOM 1289 O O . PHE A 1 158 ? 9.787 -6.231 -4.283 1.00 98.31 158 PHE A O 1
ATOM 1296 N N . VAL A 1 159 ? 9.519 -4.235 -3.258 1.00 97.81 159 VAL A N 1
ATOM 1297 C CA . VAL A 1 159 ? 10.050 -3.421 -4.354 1.00 97.81 159 VAL A CA 1
ATOM 1298 C C . VAL A 1 159 ? 11.191 -2.524 -3.885 1.00 97.81 159 VAL A C 1
ATOM 1300 O O . VAL A 1 159 ? 11.022 -1.708 -2.987 1.00 97.81 159 VAL A O 1
ATOM 1303 N N . ASP A 1 160 ? 12.356 -2.634 -4.526 1.00 95.81 160 ASP A N 1
ATOM 1304 C CA . ASP A 1 160 ? 13.588 -1.953 -4.087 1.00 95.81 160 ASP A CA 1
ATOM 1305 C C . ASP A 1 160 ? 13.544 -0.425 -4.258 1.00 95.81 160 ASP A C 1
ATOM 1307 O O . ASP A 1 160 ? 14.140 0.319 -3.482 1.00 95.81 160 ASP A O 1
ATOM 1311 N N . CYS A 1 161 ? 12.865 0.057 -5.302 1.00 96.62 161 CYS A N 1
ATOM 1312 C CA . CYS A 1 161 ? 12.986 1.443 -5.754 1.00 96.62 161 CYS A CA 1
ATOM 1313 C C . CYS A 1 161 ? 11.940 2.408 -5.179 1.00 96.62 161 CYS A C 1
ATOM 1315 O O . CYS A 1 161 ? 12.066 3.617 -5.376 1.00 96.62 161 CYS A O 1
ATOM 1317 N N . LEU A 1 162 ? 10.909 1.915 -4.490 1.00 97.00 162 LEU A N 1
ATOM 1318 C CA . LEU A 1 162 ? 9.834 2.762 -3.966 1.00 97.00 162 LEU A CA 1
AT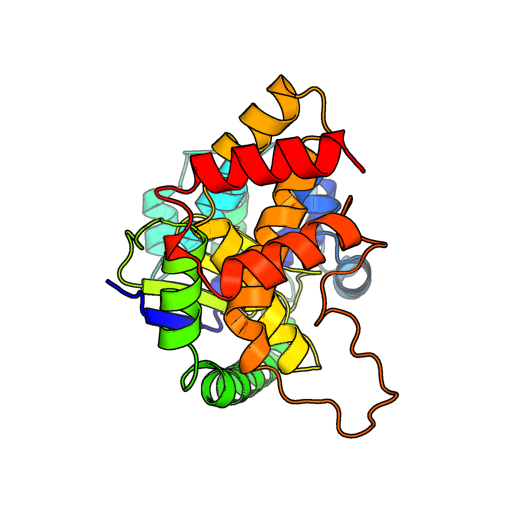OM 1319 C C . LEU A 1 162 ? 10.297 3.588 -2.757 1.00 97.00 162 LEU A C 1
ATOM 1321 O O . LEU A 1 162 ? 11.229 3.221 -2.045 1.00 97.00 162 LEU A O 1
ATOM 1325 N N . ASN A 1 163 ? 9.628 4.714 -2.521 1.00 92.75 163 ASN A N 1
ATOM 1326 C CA . ASN A 1 163 ? 9.745 5.529 -1.310 1.00 92.75 163 ASN A CA 1
ATOM 1327 C C . ASN A 1 163 ? 8.427 5.466 -0.525 1.00 92.75 163 ASN A C 1
ATOM 1329 O O . ASN A 1 163 ? 7.743 6.470 -0.351 1.00 92.75 163 ASN A O 1
ATOM 1333 N N . GLY A 1 164 ? 8.029 4.251 -0.149 1.00 92.62 164 GLY A N 1
ATOM 1334 C CA . GLY A 1 164 ? 6.717 3.953 0.413 1.00 92.62 164 GLY A CA 1
ATOM 1335 C C . GLY A 1 164 ? 6.113 2.724 -0.251 1.00 92.62 164 GLY A C 1
ATOM 1336 O O . GLY A 1 164 ? 6.825 1.766 -0.554 1.00 92.62 164 GLY A O 1
ATOM 1337 N N . GLY A 1 165 ? 4.804 2.752 -0.458 1.00 94.19 165 GLY A N 1
ATOM 1338 C CA . GLY A 1 165 ? 4.031 1.609 -0.905 1.00 94.19 165 GLY A CA 1
ATOM 1339 C C . GLY A 1 165 ? 2.678 2.040 -1.430 1.00 94.19 165 GLY A C 1
ATOM 1340 O O . GLY A 1 165 ? 2.332 3.220 -1.376 1.00 94.19 165 GLY A O 1
ATOM 1341 N N . PHE A 1 166 ? 1.976 1.083 -2.011 1.00 93.81 166 PHE A N 1
ATOM 1342 C CA . PHE A 1 166 ? 0.614 1.262 -2.459 1.00 93.81 166 PHE A CA 1
ATOM 1343 C C . PHE A 1 166 ? -0.163 -0.041 -2.389 1.00 93.81 166 PHE A C 1
ATOM 1345 O O . PHE A 1 166 ? 0.390 -1.127 -2.597 1.00 93.81 166 PHE A O 1
ATOM 1352 N N . ALA A 1 167 ? -1.470 0.109 -2.217 1.00 93.69 167 ALA A N 1
ATOM 1353 C CA . ALA A 1 167 ? -2.444 -0.959 -2.236 1.00 93.69 167 ALA A CA 1
ATOM 1354 C C . ALA A 1 167 ? -3.518 -0.679 -3.295 1.00 93.69 167 ALA A C 1
ATOM 1356 O O . ALA A 1 167 ? -3.998 0.445 -3.449 1.00 93.69 167 ALA A O 1
ATOM 1357 N N . TRP A 1 168 ? -3.911 -1.712 -4.039 1.00 94.00 168 TRP A N 1
ATOM 1358 C CA . TRP A 1 168 ? -5.018 -1.633 -4.986 1.00 94.00 168 TRP A CA 1
ATOM 1359 C C . TRP A 1 168 ? -5.763 -2.966 -5.076 1.00 94.00 168 TRP A C 1
ATOM 1361 O O . TRP A 1 168 ? -5.221 -3.964 -5.552 1.00 94.00 168 TRP A O 1
ATOM 1371 N N . HIS A 1 169 ? -7.029 -2.964 -4.647 1.00 91.81 169 HIS A N 1
ATOM 1372 C CA . HIS A 1 169 ? -7.923 -4.127 -4.561 1.00 91.81 169 HIS A CA 1
ATOM 1373 C C . HIS A 1 169 ? -7.390 -5.301 -3.722 1.00 91.81 169 HIS A C 1
ATOM 1375 O O . HIS A 1 169 ? -7.788 -5.483 -2.581 1.00 91.81 169 HIS A O 1
ATOM 1381 N N . ASP A 1 170 ? -6.538 -6.127 -4.308 1.00 93.88 170 ASP A N 1
ATOM 1382 C CA . ASP A 1 170 ? -6.047 -7.401 -3.773 1.00 93.88 170 ASP A CA 1
ATOM 1383 C C . ASP A 1 170 ? -4.524 -7.517 -3.904 1.00 93.88 170 ASP A C 1
ATOM 1385 O O . ASP A 1 170 ? -3.953 -8.603 -3.807 1.00 93.88 170 ASP A O 1
ATOM 1389 N N . SER A 1 171 ? -3.862 -6.397 -4.185 1.00 96.94 171 SER A N 1
ATOM 1390 C CA . SER A 1 171 ? -2.435 -6.351 -4.448 1.00 96.94 171 SER A CA 1
ATOM 1391 C C . SER A 1 171 ? -1.802 -5.158 -3.746 1.00 96.94 171 SER A C 1
ATOM 1393 O O . SER A 1 171 ? -2.359 -4.062 -3.742 1.00 96.94 171 SER A O 1
ATOM 1395 N N . ILE A 1 172 ? -0.630 -5.383 -3.167 1.00 98.12 172 ILE A N 1
ATOM 1396 C CA . ILE A 1 172 ? 0.175 -4.402 -2.448 1.00 98.12 172 ILE A CA 1
ATOM 1397 C C . ILE A 1 172 ? 1.597 -4.476 -2.995 1.00 98.12 172 ILE A C 1
ATOM 1399 O O . ILE A 1 172 ? 2.121 -5.569 -3.221 1.00 98.12 172 ILE A O 1
ATOM 1403 N N . ALA A 1 173 ? 2.249 -3.332 -3.154 1.00 97.56 173 ALA A N 1
ATOM 1404 C CA . ALA A 1 173 ? 3.689 -3.269 -3.359 1.00 97.56 173 ALA A CA 1
ATOM 1405 C C . ALA A 1 173 ? 4.299 -2.197 -2.464 1.00 97.56 173 ALA A C 1
ATOM 1407 O O . ALA A 1 173 ? 3.771 -1.092 -2.377 1.00 97.56 173 ALA A O 1
ATOM 1408 N N . PHE A 1 174 ? 5.420 -2.500 -1.812 1.00 96.06 174 PHE A N 1
ATOM 1409 C CA . PHE A 1 174 ? 6.087 -1.530 -0.947 1.00 96.06 174 PHE A CA 1
ATOM 1410 C C . PHE A 1 174 ? 7.600 -1.725 -0.865 1.00 96.06 174 PHE A C 1
ATOM 1412 O O . PHE A 1 174 ? 8.144 -2.792 -1.160 1.00 96.06 174 PHE A O 1
ATOM 1419 N N . ALA A 1 175 ? 8.273 -0.670 -0.414 1.00 95.81 175 ALA A N 1
ATOM 1420 C CA . ALA A 1 175 ? 9.683 -0.677 -0.063 1.00 95.81 175 ALA A CA 1
ATOM 1421 C C . ALA A 1 175 ? 9.954 -1.480 1.214 1.00 95.81 175 ALA A C 1
ATOM 1423 O O . ALA A 1 175 ? 9.188 -1.423 2.176 1.00 95.81 175 ALA A O 1
ATOM 1424 N N . THR A 1 176 ? 11.086 -2.186 1.246 1.00 94.31 176 THR A N 1
ATOM 1425 C CA . THR A 1 176 ? 11.563 -2.871 2.453 1.00 94.31 176 THR A CA 1
ATOM 1426 C C . THR A 1 176 ? 12.112 -1.868 3.461 1.00 94.31 176 THR A C 1
ATOM 1428 O O . THR A 1 176 ? 13.014 -1.090 3.139 1.00 94.31 176 THR A O 1
ATOM 1431 N N . LEU A 1 177 ? 11.634 -1.932 4.699 1.00 93.00 177 LEU A N 1
ATOM 1432 C CA . LEU A 1 177 ? 12.100 -1.111 5.809 1.00 93.00 177 LEU A CA 1
ATOM 1433 C C . LEU A 1 177 ? 13.086 -1.894 6.691 1.00 93.00 177 LEU A C 1
ATOM 1435 O O . LEU A 1 177 ? 12.889 -3.093 6.910 1.00 93.00 177 LEU A O 1
ATOM 1439 N N . PRO A 1 178 ? 14.140 -1.250 7.232 1.00 91.19 178 PRO A N 1
ATOM 1440 C CA . PRO A 1 178 ? 15.149 -1.942 8.039 1.00 91.19 178 PRO A CA 1
ATOM 1441 C C . PRO A 1 178 ? 14.590 -2.601 9.306 1.00 91.19 178 PRO A C 1
ATOM 1443 O O . PRO A 1 178 ? 15.046 -3.676 9.698 1.00 91.19 178 PRO A O 1
ATOM 1446 N N . ASP A 1 179 ? 13.611 -1.955 9.943 1.00 93.00 179 ASP A N 1
ATOM 1447 C CA . ASP A 1 179 ? 12.941 -2.460 11.139 1.00 93.00 179 ASP A CA 1
ATOM 1448 C C . ASP A 1 179 ? 11.706 -3.280 10.743 1.00 93.00 179 ASP A C 1
ATOM 1450 O O . ASP A 1 179 ? 10.762 -2.769 10.134 1.00 93.00 179 ASP A O 1
ATOM 1454 N N . VAL A 1 180 ? 11.715 -4.562 11.111 1.00 94.12 180 VAL A N 1
ATOM 1455 C CA . VAL A 1 180 ? 10.639 -5.512 10.811 1.00 94.12 180 VAL A CA 1
ATOM 1456 C C . VAL A 1 180 ? 9.321 -5.128 11.485 1.00 94.12 180 VAL A C 1
ATOM 1458 O O . VAL A 1 180 ? 8.253 -5.376 10.937 1.00 94.12 180 VAL A O 1
ATOM 1461 N N . GLU A 1 181 ? 9.375 -4.469 12.639 1.00 95.19 181 GLU A N 1
ATOM 1462 C CA . GLU A 1 181 ? 8.194 -4.057 13.394 1.00 95.19 181 GLU A CA 1
ATOM 1463 C C . GLU A 1 181 ? 7.523 -2.850 12.732 1.00 95.19 181 GLU A C 1
ATOM 1465 O O . GLU A 1 181 ? 6.296 -2.781 12.630 1.00 95.19 181 GLU A O 1
ATOM 1470 N N . VAL A 1 182 ? 8.332 -1.944 12.174 1.00 94.62 182 VAL A N 1
ATOM 1471 C CA . VAL A 1 182 ? 7.839 -0.873 11.298 1.00 94.62 182 VAL A CA 1
ATOM 1472 C C . VAL A 1 182 ? 7.262 -1.474 10.014 1.00 94.62 182 VAL A C 1
ATOM 1474 O O . VAL A 1 182 ? 6.204 -1.041 9.567 1.00 94.62 182 VAL A O 1
ATOM 1477 N N . GLN A 1 183 ? 7.889 -2.508 9.446 1.00 96.56 183 GLN A N 1
ATOM 1478 C CA . GLN A 1 183 ? 7.363 -3.186 8.259 1.00 96.56 183 GLN A CA 1
ATOM 1479 C C . GLN A 1 183 ? 6.026 -3.899 8.521 1.00 96.56 183 GLN A C 1
ATOM 1481 O O . GLN A 1 183 ? 5.141 -3.841 7.669 1.00 96.56 183 GLN A O 1
ATOM 1486 N N . LYS A 1 184 ? 5.843 -4.532 9.691 1.00 97.75 184 LYS A N 1
ATOM 1487 C CA . LYS A 1 184 ? 4.565 -5.138 10.113 1.00 97.75 184 LYS A CA 1
ATOM 1488 C C . LYS A 1 184 ? 3.456 -4.085 10.161 1.00 97.75 184 LYS A C 1
ATOM 1490 O O . LYS A 1 184 ? 2.392 -4.306 9.586 1.00 97.75 184 LYS A O 1
ATOM 1495 N N . LYS A 1 185 ? 3.725 -2.926 10.781 1.00 96.50 185 LYS A N 1
ATOM 1496 C CA . LYS A 1 185 ? 2.811 -1.769 10.767 1.00 96.50 185 LYS A CA 1
ATOM 1497 C C . LYS A 1 185 ? 2.538 -1.301 9.346 1.00 96.50 185 LYS A C 1
ATOM 1499 O O . LYS A 1 185 ? 1.399 -1.020 8.997 1.00 96.50 185 LYS A O 1
ATOM 1504 N N . PHE A 1 186 ? 3.572 -1.213 8.519 1.00 96.38 186 PHE A N 1
ATOM 1505 C CA . PHE A 1 186 ? 3.409 -0.721 7.163 1.00 96.38 186 PHE A CA 1
ATOM 1506 C C . PHE A 1 186 ? 2.522 -1.647 6.320 1.00 96.38 186 PHE A C 1
ATOM 1508 O O . PHE A 1 186 ? 1.573 -1.184 5.700 1.00 96.38 186 PHE A O 1
ATOM 1515 N N . LEU A 1 187 ? 2.736 -2.963 6.380 1.00 98.12 187 LEU A N 1
ATOM 1516 C CA . LEU A 1 187 ? 1.845 -3.916 5.719 1.00 98.12 187 LEU A CA 1
ATOM 1517 C C . LEU A 1 187 ? 0.419 -3.847 6.288 1.00 98.12 187 LEU A C 1
ATOM 1519 O O . LEU A 1 187 ? -0.535 -3.888 5.517 1.00 98.12 187 LEU A O 1
ATOM 1523 N N . SER A 1 188 ? 0.238 -3.713 7.606 1.00 98.00 188 SER A N 1
ATOM 1524 C CA . SER A 1 188 ? -1.110 -3.605 8.177 1.00 98.00 188 SER A CA 1
ATOM 1525 C C . SER A 1 188 ? -1.832 -2.314 7.775 1.00 98.0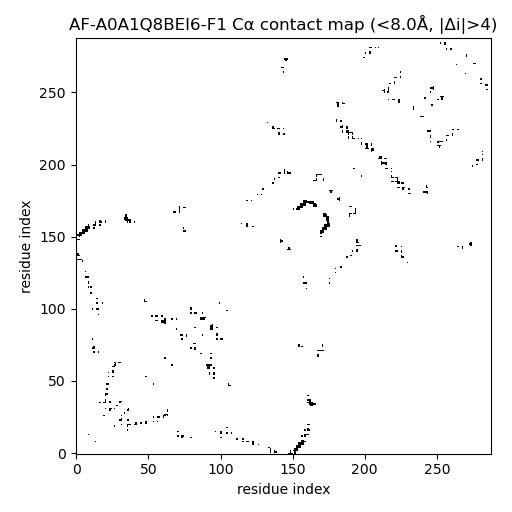0 188 SER A C 1
ATOM 1527 O O . SER A 1 188 ? -3.053 -2.333 7.634 1.00 98.00 188 SER A O 1
ATOM 1529 N N . HIS A 1 189 ? -1.101 -1.220 7.539 1.00 97.12 189 HIS A N 1
ATOM 1530 C CA . HIS A 1 189 ? -1.627 0.005 6.934 1.00 97.12 189 HIS A CA 1
ATOM 1531 C C . HIS A 1 189 ? -2.137 -0.250 5.510 1.00 97.12 189 HIS A C 1
ATOM 1533 O O . HIS A 1 189 ? -3.306 -0.003 5.233 1.00 97.12 189 HIS A O 1
ATOM 1539 N N . GLU A 1 190 ? -1.310 -0.829 4.637 1.00 97.31 190 GLU A N 1
ATOM 1540 C CA . GLU A 1 190 ? -1.701 -1.131 3.250 1.00 97.31 190 GLU A CA 1
ATOM 1541 C C . GLU A 1 190 ? -2.870 -2.131 3.179 1.00 97.31 190 GLU A C 1
ATOM 1543 O O . GLU A 1 190 ? -3.767 -2.000 2.353 1.00 97.31 190 GLU A O 1
ATOM 1548 N N . LEU A 1 191 ? -2.924 -3.115 4.084 1.00 98.12 191 LEU A N 1
ATOM 1549 C CA . LEU A 1 191 ? -4.076 -4.018 4.204 1.00 98.12 191 LEU A CA 1
ATOM 1550 C C . LEU A 1 191 ? -5.339 -3.278 4.659 1.00 98.12 191 LEU A C 1
ATOM 1552 O O . LEU A 1 191 ? -6.440 -3.606 4.219 1.00 98.12 191 LEU A O 1
ATOM 1556 N N . SER A 1 192 ? -5.188 -2.286 5.534 1.00 97.44 192 SER A N 1
ATOM 1557 C CA . SER A 1 192 ? -6.286 -1.442 5.996 1.00 97.44 192 SER A CA 1
ATOM 1558 C C . SER A 1 192 ? -6.860 -0.586 4.861 1.00 97.44 192 SER A C 1
ATOM 1560 O O . SER A 1 192 ? -8.083 -0.462 4.771 1.00 97.44 192 SER A O 1
ATOM 1562 N N . GLU A 1 193 ? -6.022 -0.074 3.952 1.00 96.00 193 GLU A N 1
ATOM 1563 C CA . GLU A 1 193 ? -6.464 0.641 2.738 1.00 96.00 193 GLU A CA 1
ATOM 1564 C C . GLU A 1 193 ? -7.380 -0.227 1.856 1.00 96.00 193 GLU A C 1
ATOM 1566 O O . GLU A 1 193 ? -8.332 0.272 1.259 1.00 96.00 193 GLU A O 1
ATOM 1571 N N . LEU A 1 194 ? -7.147 -1.545 1.803 1.00 96.19 194 LEU A N 1
ATOM 1572 C CA . LEU A 1 194 ? -7.951 -2.459 0.981 1.00 96.19 194 LEU A CA 1
ATOM 1573 C C . LEU A 1 194 ? -9.352 -2.741 1.542 1.00 96.19 194 LEU A C 1
ATOM 1575 O O . LEU A 1 194 ? -10.261 -3.059 0.774 1.00 96.19 194 LEU A O 1
ATOM 1579 N N . ILE A 1 195 ? -9.529 -2.675 2.865 1.00 96.44 195 ILE A N 1
ATOM 1580 C CA . ILE A 1 195 ? -10.768 -3.104 3.539 1.00 96.44 195 ILE A CA 1
ATOM 1581 C C . ILE A 1 195 ? -11.579 -1.953 4.131 1.00 96.44 195 ILE A C 1
ATOM 1583 O O . ILE A 1 195 ? -12.787 -2.085 4.342 1.00 96.44 195 ILE A O 1
ATOM 1587 N N . THR A 1 196 ? -10.940 -0.818 4.409 1.00 96.12 196 THR A N 1
ATOM 1588 C CA . THR A 1 196 ? -11.621 0.328 5.007 1.00 96.12 196 THR A CA 1
ATOM 1589 C C . THR A 1 196 ? -12.577 0.950 3.989 1.00 96.12 196 THR A C 1
ATOM 1591 O O . THR A 1 196 ? -12.169 1.280 2.876 1.00 96.12 196 THR A O 1
ATOM 1594 N N . PRO A 1 197 ? -13.853 1.195 4.339 1.00 94.88 197 PRO A N 1
ATOM 1595 C CA . PRO A 1 197 ? -14.778 1.897 3.458 1.00 94.88 197 PRO A CA 1
ATOM 1596 C C . PRO A 1 197 ? -14.508 3.415 3.503 1.00 94.88 197 PRO A C 1
ATOM 1598 O O . PRO A 1 197 ? -15.366 4.204 3.903 1.00 94.88 197 PRO A O 1
ATOM 1601 N N . SER A 1 198 ? -13.314 3.846 3.089 1.00 94.44 198 SER A N 1
ATOM 1602 C CA . SER A 1 198 ? -12.844 5.241 3.134 1.00 94.44 198 SER A CA 1
ATOM 1603 C C . SER A 1 198 ? -13.804 6.253 2.487 1.00 94.44 198 SER A C 1
ATOM 1605 O O . SER A 1 198 ? -14.044 7.295 3.103 1.00 94.44 198 SER A O 1
ATOM 1607 N N . PRO A 1 199 ? -14.493 5.954 1.359 1.00 95.31 199 PRO A N 1
ATOM 1608 C CA . PRO A 1 199 ? -15.491 6.867 0.795 1.00 95.31 199 PRO A CA 1
ATOM 1609 C C . PRO A 1 199 ? -16.644 7.207 1.751 1.00 95.31 199 PRO A C 1
ATOM 1611 O O . PRO A 1 199 ? -17.199 8.306 1.690 1.00 95.31 199 PRO A O 1
ATOM 1614 N N . LEU A 1 200 ? -17.019 6.284 2.647 1.00 96.75 200 LEU A N 1
ATOM 1615 C CA . LEU A 1 200 ? -18.010 6.552 3.690 1.00 96.75 200 LEU A CA 1
ATOM 1616 C C . LEU A 1 200 ? -17.453 7.539 4.722 1.00 96.75 200 LEU A C 1
ATOM 1618 O O . LEU A 1 200 ? -18.147 8.489 5.083 1.00 96.75 200 LEU A O 1
ATOM 1622 N N . VAL A 1 201 ? -16.209 7.340 5.165 1.00 97.12 201 VAL A N 1
ATOM 1623 C CA . VAL A 1 201 ? -15.540 8.218 6.138 1.00 97.12 201 VAL A CA 1
ATOM 1624 C C . VAL A 1 201 ? -15.419 9.634 5.581 1.00 97.12 201 VAL A C 1
ATOM 1626 O O . VAL A 1 201 ? -15.897 10.581 6.204 1.00 97.12 201 VAL A O 1
ATOM 1629 N N . GLU A 1 202 ? -14.873 9.778 4.372 1.00 97.38 202 GLU A N 1
ATOM 1630 C CA . GLU A 1 202 ? -14.721 11.068 3.693 1.00 97.38 202 GLU A CA 1
ATOM 1631 C C . GLU A 1 202 ? -16.057 11.799 3.541 1.00 97.38 202 GLU A C 1
ATOM 1633 O O . GLU A 1 202 ? -16.160 13.000 3.804 1.00 97.38 202 GLU A O 1
ATOM 1638 N N . LYS A 1 203 ? -17.106 11.080 3.128 1.00 97.56 203 LYS A N 1
ATOM 1639 C CA . LYS A 1 203 ? -18.444 11.645 2.943 1.00 97.56 203 LYS A CA 1
ATOM 1640 C C . LYS A 1 203 ? -19.009 12.199 4.247 1.00 97.56 203 LYS A C 1
ATOM 1642 O O . LYS A 1 203 ? -19.560 13.302 4.246 1.00 97.56 203 LYS A O 1
ATOM 1647 N N . GLU A 1 204 ? -18.888 11.460 5.346 1.00 97.62 204 GLU A N 1
ATOM 1648 C CA . GLU A 1 204 ? -19.388 11.900 6.651 1.00 97.62 204 GLU A CA 1
ATOM 1649 C C . GLU A 1 204 ? -18.548 13.041 7.241 1.00 97.62 204 GLU A C 1
ATOM 1651 O O . GLU A 1 204 ? -19.117 13.988 7.789 1.00 97.62 204 GLU A O 1
ATOM 1656 N N . LEU A 1 205 ? -17.224 13.034 7.048 1.00 97.38 205 LEU A N 1
ATOM 1657 C CA . LEU A 1 205 ? -16.349 14.156 7.410 1.00 97.38 205 LEU A CA 1
ATOM 1658 C C . LEU A 1 205 ? -16.743 15.433 6.653 1.00 97.38 205 LEU A C 1
ATOM 1660 O O . LEU A 1 205 ? -16.984 16.469 7.276 1.00 97.38 205 LEU A O 1
ATOM 1664 N N . ARG A 1 206 ? -16.931 15.354 5.328 1.00 97.06 206 ARG A N 1
ATOM 1665 C CA . ARG A 1 206 ? -17.375 16.500 4.511 1.00 97.06 206 ARG A CA 1
ATOM 1666 C C . ARG A 1 206 ? -18.749 17.012 4.936 1.00 97.06 206 ARG A C 1
ATOM 1668 O O . ARG A 1 206 ? -18.930 18.219 5.091 1.00 97.06 206 ARG A O 1
ATOM 1675 N N . ARG A 1 207 ? -19.715 16.119 5.191 1.00 97.00 207 ARG A N 1
ATOM 1676 C CA . ARG A 1 207 ? -21.043 16.484 5.735 1.00 97.00 207 ARG A CA 1
ATOM 1677 C C . ARG A 1 207 ? -20.933 17.213 7.070 1.00 97.00 207 ARG A C 1
ATOM 1679 O O . ARG A 1 207 ? -21.707 18.127 7.349 1.00 97.00 207 ARG A O 1
ATOM 1686 N N . ALA A 1 208 ? -19.957 16.827 7.880 1.00 96.62 208 ALA A N 1
ATOM 1687 C CA . ALA A 1 208 ? -19.657 17.440 9.159 1.00 96.62 208 ALA A CA 1
ATOM 1688 C C . ALA A 1 208 ? -18.819 18.727 9.069 1.00 96.62 208 ALA A C 1
ATOM 1690 O O . ALA A 1 208 ? -18.629 19.352 10.113 1.00 96.62 208 ALA A O 1
ATOM 1691 N N . ARG A 1 209 ? -18.386 19.138 7.865 1.00 96.62 209 ARG A N 1
ATOM 1692 C CA . ARG A 1 209 ? -17.433 20.235 7.606 1.00 96.62 209 ARG A CA 1
ATOM 1693 C C . ARG A 1 209 ? -16.073 20.028 8.288 1.00 96.62 209 ARG A C 1
ATOM 1695 O O . ARG A 1 209 ? -15.458 20.984 8.746 1.00 96.62 209 ARG A O 1
ATOM 1702 N N . LEU A 1 210 ? -15.640 18.774 8.374 1.00 96.12 210 LEU A N 1
ATOM 1703 C CA . LEU A 1 210 ? -14.315 18.374 8.837 1.00 96.12 210 LEU A CA 1
ATOM 1704 C C . LEU A 1 210 ? -13.410 18.077 7.637 1.00 96.12 210 LEU A C 1
ATOM 1706 O O . LEU A 1 210 ? -13.893 17.834 6.528 1.00 96.12 210 LEU A O 1
ATOM 1710 N N . ASP A 1 211 ? -12.104 18.087 7.883 1.00 94.81 211 ASP A N 1
ATOM 1711 C CA . ASP A 1 211 ? -11.086 17.767 6.888 1.00 94.81 211 ASP A CA 1
ATOM 1712 C C . ASP A 1 211 ? -11.226 16.307 6.400 1.00 94.81 211 ASP A C 1
ATOM 1714 O O . ASP A 1 211 ? -11.173 15.389 7.227 1.00 94.81 211 ASP A O 1
ATOM 1718 N N . PRO A 1 212 ? -11.436 16.058 5.090 1.00 94.06 212 PRO A N 1
ATOM 1719 C CA . PRO A 1 212 ? -11.516 14.705 4.550 1.00 94.06 212 PRO A CA 1
ATOM 1720 C C . PRO A 1 212 ? -10.205 13.914 4.662 1.00 94.06 212 PRO A C 1
ATOM 1722 O O . PRO A 1 212 ? -10.283 12.687 4.669 1.00 94.06 212 PRO A O 1
ATOM 1725 N N . GLU A 1 213 ? -9.036 14.555 4.804 1.00 92.25 213 GLU A N 1
ATOM 1726 C CA . GLU A 1 213 ? -7.745 13.855 4.962 1.00 92.25 213 GLU A CA 1
ATOM 1727 C C . GLU A 1 213 ? -7.690 13.004 6.241 1.00 92.25 213 GLU A C 1
ATOM 1729 O O . GLU A 1 213 ? -6.969 12.009 6.310 1.00 92.25 213 GLU A O 1
ATOM 1734 N N . ILE A 1 214 ? -8.542 13.305 7.228 1.00 95.12 214 ILE A N 1
ATOM 1735 C CA . ILE A 1 214 ? -8.708 12.495 8.444 1.00 95.12 214 ILE A CA 1
ATOM 1736 C C . ILE A 1 214 ? -9.129 11.049 8.117 1.00 95.12 214 ILE A C 1
ATOM 1738 O O . ILE A 1 214 ? -8.870 10.143 8.912 1.00 95.12 214 ILE A O 1
ATOM 1742 N N . ALA A 1 215 ? -9.736 10.794 6.951 1.00 96.12 215 ALA A N 1
ATOM 1743 C CA . ALA A 1 215 ? -10.031 9.434 6.505 1.00 96.12 215 ALA A CA 1
ATOM 1744 C C . ALA A 1 215 ? -8.765 8.562 6.440 1.00 96.12 215 ALA A C 1
ATOM 1746 O O . ALA A 1 215 ? -8.807 7.411 6.870 1.00 96.12 215 ALA A O 1
ATOM 1747 N N . HIS A 1 216 ? -7.625 9.120 6.020 1.00 94.06 216 HIS A N 1
ATOM 1748 C CA . HIS A 1 216 ? -6.354 8.392 6.002 1.00 94.06 216 HIS A CA 1
ATOM 1749 C C . HIS A 1 216 ? -5.844 8.096 7.419 1.00 94.06 216 HIS A C 1
ATOM 1751 O O . HIS A 1 216 ? -5.353 7.001 7.687 1.00 94.06 216 HIS A O 1
ATOM 1757 N N . THR A 1 217 ? -6.053 9.009 8.377 1.00 95.75 217 THR A N 1
ATOM 1758 C CA . THR A 1 217 ? -5.767 8.729 9.796 1.00 95.75 217 THR A CA 1
ATOM 1759 C C . THR A 1 217 ? -6.608 7.564 10.319 1.00 95.75 217 THR A C 1
ATOM 1761 O O . THR A 1 217 ? -6.112 6.740 11.083 1.00 95.75 217 THR A O 1
ATOM 1764 N N . VAL A 1 218 ? -7.880 7.463 9.917 1.00 97.00 218 VAL A N 1
ATOM 1765 C CA . VAL A 1 218 ? -8.754 6.338 10.294 1.00 97.00 218 VAL A CA 1
ATOM 1766 C C . VAL A 1 218 ? -8.214 5.017 9.746 1.00 97.00 218 VAL A C 1
ATOM 1768 O O . VAL A 1 218 ? -8.163 4.037 10.493 1.00 97.00 218 VAL A O 1
ATOM 1771 N N . VAL A 1 219 ? -7.761 4.997 8.489 1.00 96.69 219 VAL A N 1
ATOM 1772 C CA . VAL A 1 219 ? -7.10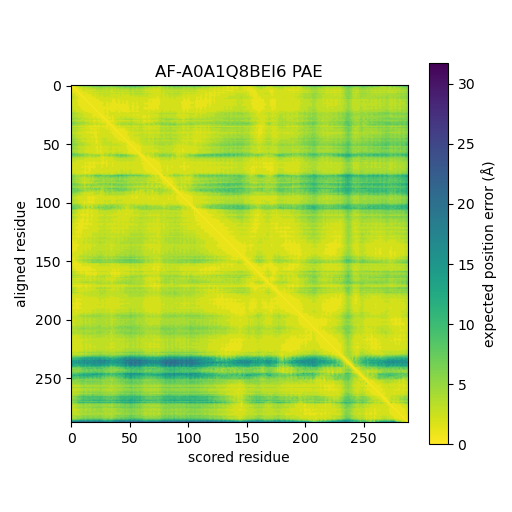2 3.823 7.897 1.00 96.69 219 VAL A CA 1
ATOM 1773 C C . VAL A 1 219 ? -5.856 3.439 8.694 1.00 96.69 219 VAL A C 1
ATOM 1775 O O . VAL A 1 219 ? -5.694 2.264 9.039 1.00 96.69 219 VAL A O 1
ATOM 1778 N N . ASP A 1 220 ? -5.012 4.412 9.053 1.00 95.81 220 ASP A N 1
ATOM 1779 C CA . ASP A 1 220 ? -3.791 4.142 9.814 1.00 95.81 220 ASP A CA 1
ATOM 1780 C C . ASP A 1 220 ? -4.079 3.620 11.225 1.00 95.81 220 ASP A C 1
ATOM 1782 O O . ASP A 1 220 ? -3.400 2.712 11.702 1.00 95.81 220 ASP A O 1
ATOM 1786 N N . MET A 1 221 ? -5.123 4.132 11.882 1.00 97.06 221 MET A N 1
ATOM 1787 C CA . MET A 1 221 ? -5.565 3.633 13.186 1.00 97.06 221 MET A CA 1
ATOM 1788 C C . MET A 1 221 ? -6.035 2.181 13.096 1.00 97.06 221 MET A C 1
ATOM 1790 O O . MET A 1 221 ? -5.621 1.352 13.905 1.00 97.06 221 MET A O 1
ATOM 1794 N N . LEU A 1 222 ? -6.855 1.839 12.101 1.00 97.56 222 LEU A N 1
ATOM 1795 C CA . LEU A 1 222 ? -7.273 0.455 11.866 1.00 97.56 222 LEU A CA 1
ATOM 1796 C C . LEU A 1 222 ? -6.062 -0.459 11.623 1.00 97.56 222 LEU A C 1
ATOM 1798 O O . LEU A 1 222 ? -5.939 -1.501 12.274 1.00 97.56 222 LEU A O 1
ATOM 1802 N N . GLY A 1 223 ? -5.126 -0.025 10.774 1.00 97.38 223 GLY A N 1
ATOM 1803 C CA . GLY A 1 223 ? -3.870 -0.723 10.503 1.00 97.38 223 GLY A CA 1
ATOM 1804 C C . GLY A 1 223 ? -3.045 -0.944 11.770 1.00 97.38 223 GLY A C 1
ATOM 1805 O O . GLY A 1 223 ? -2.684 -2.080 12.086 1.00 97.38 223 GLY A O 1
ATOM 1806 N N . TYR A 1 224 ? -2.799 0.106 12.551 1.00 97.25 224 TYR A N 1
ATOM 1807 C CA . TYR A 1 224 ? -2.026 0.027 13.788 1.00 97.25 224 TYR A CA 1
ATOM 1808 C C . TYR A 1 224 ? -2.692 -0.875 14.833 1.00 97.25 224 TYR A C 1
ATOM 1810 O O . TYR A 1 224 ? -2.075 -1.823 15.319 1.00 97.25 224 TYR A O 1
ATOM 1818 N N . PHE A 1 225 ? -3.963 -0.639 15.163 1.00 97.44 225 PHE A N 1
ATOM 1819 C CA . PHE A 1 225 ? -4.656 -1.411 16.198 1.00 97.44 225 PHE A CA 1
ATOM 1820 C C . PHE A 1 225 ? -4.898 -2.875 15.800 1.00 97.44 225 PHE A C 1
ATOM 1822 O O . PHE A 1 225 ? -5.080 -3.728 16.677 1.00 97.44 225 PHE A O 1
ATOM 1829 N N . SER A 1 226 ? -4.845 -3.196 14.503 1.00 97.88 226 SER A N 1
ATOM 1830 C CA . SER A 1 226 ? -4.884 -4.585 14.048 1.00 97.88 226 SER A CA 1
ATOM 1831 C C . SER A 1 226 ? -3.620 -5.379 14.391 1.00 97.88 226 SER A C 1
ATOM 1833 O O . SER A 1 226 ? -3.703 -6.576 14.659 1.00 97.88 226 SER A O 1
ATOM 1835 N N . VAL A 1 227 ? -2.462 -4.712 14.438 1.00 97.50 227 VAL A N 1
ATOM 1836 C CA . VAL A 1 227 ? -1.156 -5.365 14.596 1.00 97.50 227 VAL A CA 1
ATOM 1837 C C . VAL A 1 227 ? -0.478 -5.056 15.933 1.00 97.50 227 VAL A C 1
ATOM 1839 O O . VAL A 1 227 ? 0.423 -5.787 16.327 1.00 97.50 227 VAL A O 1
ATOM 1842 N N . LYS A 1 228 ? -0.920 -4.027 16.673 1.00 95.38 228 LYS A N 1
ATOM 1843 C CA . LYS A 1 228 ? -0.220 -3.483 17.855 1.00 95.38 228 LYS A CA 1
ATOM 1844 C C . LYS A 1 228 ? 0.205 -4.515 18.908 1.00 95.38 228 LYS A C 1
ATOM 1846 O O . LYS A 1 228 ? 1.268 -4.359 19.496 1.00 95.38 228 LYS A O 1
ATOM 1851 N N . ASP A 1 229 ? -0.594 -5.560 19.139 1.00 94.25 229 ASP A N 1
ATOM 1852 C CA . ASP A 1 229 ? -0.315 -6.571 20.172 1.00 94.25 229 ASP A CA 1
ATOM 1853 C C . ASP A 1 229 ? 0.761 -7.575 19.724 1.00 94.25 229 ASP A C 1
ATOM 1855 O O . ASP A 1 229 ? 1.310 -8.306 20.544 1.00 94.25 229 ASP A O 1
ATOM 1859 N N . PHE A 1 230 ? 1.067 -7.598 18.427 1.00 95.19 230 PHE A N 1
ATOM 1860 C CA . PHE A 1 230 ? 2.109 -8.416 17.810 1.00 95.19 230 PHE A CA 1
ATOM 1861 C C . PHE A 1 230 ? 3.405 -7.638 17.580 1.00 95.19 230 PHE A C 1
ATOM 1863 O O . PHE A 1 230 ? 4.387 -8.210 17.107 1.00 95.19 230 PHE A O 1
ATOM 1870 N N . ILE A 1 231 ? 3.408 -6.342 17.903 1.00 93.00 231 ILE A N 1
ATOM 1871 C CA . ILE A 1 231 ? 4.595 -5.509 17.793 1.00 93.00 231 ILE A CA 1
ATOM 1872 C C . ILE A 1 231 ? 5.483 -5.772 19.010 1.00 93.00 231 ILE A C 1
ATOM 1874 O O . ILE A 1 231 ? 5.111 -5.466 20.147 1.00 93.00 231 ILE A O 1
ATOM 1878 N N . ALA A 1 232 ? 6.686 -6.298 18.780 1.00 87.81 232 ALA A N 1
ATOM 1879 C CA . ALA A 1 232 ? 7.646 -6.547 19.854 1.00 87.81 232 ALA A CA 1
ATOM 1880 C C . ALA A 1 232 ? 7.996 -5.231 20.557 1.00 87.81 232 ALA A C 1
ATOM 1882 O O . ALA A 1 232 ? 8.213 -4.232 19.879 1.00 87.81 232 ALA A O 1
ATOM 1883 N N . LYS A 1 233 ? 8.079 -5.183 21.892 1.00 83.50 233 LYS A N 1
ATOM 1884 C CA . LYS A 1 233 ? 8.519 -3.963 22.600 1.00 83.50 233 LYS A CA 1
ATOM 1885 C C . LYS A 1 233 ? 9.986 -3.652 22.263 1.00 83.50 233 LYS A C 1
ATOM 1887 O O . LYS A 1 233 ? 10.759 -4.591 22.071 1.00 83.50 233 LYS A O 1
ATOM 1892 N N . PRO A 1 234 ? 10.387 -2.370 22.180 1.00 80.62 234 PRO A N 1
ATOM 1893 C CA . PRO A 1 234 ? 11.791 -2.039 21.972 1.00 80.62 234 PRO A CA 1
ATOM 1894 C C . PRO A 1 234 ? 12.630 -2.571 23.144 1.00 80.62 234 PRO A C 1
ATOM 1896 O O . PRO A 1 234 ? 12.168 -2.594 24.285 1.00 80.62 234 PRO A O 1
ATOM 1899 N N . ALA A 1 235 ? 13.857 -3.010 22.851 1.00 77.62 235 ALA A N 1
ATOM 1900 C CA . ALA A 1 235 ? 14.774 -3.520 23.871 1.00 77.62 235 ALA A CA 1
ATOM 1901 C C . ALA A 1 235 ? 15.157 -2.436 24.896 1.00 77.62 235 ALA A C 1
ATOM 1903 O O . ALA A 1 235 ? 15.308 -2.732 26.078 1.00 77.62 235 ALA A O 1
ATOM 1904 N N . ASP A 1 236 ? 15.262 -1.183 24.443 1.00 78.31 236 ASP A N 1
ATOM 1905 C CA . ASP A 1 236 ? 15.355 -0.000 25.296 1.00 78.31 236 ASP A CA 1
ATOM 1906 C C . ASP A 1 236 ? 13.967 0.666 25.397 1.00 78.31 236 ASP A C 1
ATOM 1908 O O . ASP A 1 236 ? 13.436 1.110 24.373 1.00 78.31 236 ASP A O 1
ATOM 1912 N N . PRO A 1 237 ? 13.372 0.770 26.601 1.00 72.69 237 PRO A N 1
ATOM 1913 C CA . PRO A 1 237 ? 12.090 1.442 26.818 1.00 72.69 237 PRO A CA 1
ATOM 1914 C C . PRO A 1 237 ? 12.050 2.909 26.366 1.00 72.69 237 PRO A C 1
ATOM 1916 O O . PRO A 1 237 ? 10.965 3.422 26.102 1.00 72.69 237 PRO A O 1
ATOM 1919 N N . ASN A 1 238 ? 13.203 3.578 26.272 1.00 71.50 238 ASN A N 1
ATOM 1920 C CA . ASN A 1 238 ? 13.308 4.969 25.828 1.00 71.50 238 ASN A CA 1
ATOM 1921 C C . ASN A 1 238 ? 13.505 5.102 24.311 1.00 71.50 238 ASN A C 1
ATOM 1923 O O . ASN A 1 238 ? 13.467 6.214 23.781 1.00 71.50 238 ASN A O 1
ATOM 1927 N N . MET A 1 239 ? 13.722 3.993 23.595 1.00 74.88 239 MET A N 1
ATOM 1928 C CA . MET A 1 239 ? 13.915 4.018 22.150 1.00 74.88 239 MET A CA 1
ATOM 1929 C C . MET A 1 239 ? 12.568 4.134 21.436 1.00 74.88 239 MET A C 1
ATOM 1931 O O . MET A 1 239 ? 11.817 3.166 21.288 1.00 74.88 239 MET A O 1
ATOM 1935 N N . GLU A 1 240 ? 12.278 5.332 20.936 1.00 73.56 240 GLU A N 1
ATOM 1936 C CA . GLU A 1 240 ? 11.138 5.559 20.057 1.00 73.56 240 GLU A CA 1
ATOM 1937 C C . GLU A 1 240 ? 11.391 4.918 18.682 1.00 73.56 240 GLU A C 1
ATOM 1939 O O . GLU A 1 240 ? 12.321 5.285 17.959 1.00 73.56 240 GLU A O 1
ATOM 1944 N N . ARG A 1 241 ? 10.531 3.977 18.278 1.00 77.38 241 ARG A N 1
ATOM 1945 C CA . ARG A 1 241 ? 10.532 3.443 16.908 1.00 77.38 241 ARG A CA 1
ATOM 1946 C C . ARG A 1 241 ? 9.576 4.241 16.039 1.00 77.38 241 ARG A C 1
ATOM 1948 O O . ARG A 1 241 ? 8.375 3.961 15.975 1.00 77.38 241 ARG A O 1
ATOM 1955 N N . LYS A 1 242 ? 10.126 5.248 15.362 1.00 82.75 242 LYS A N 1
ATOM 1956 C CA . LYS A 1 242 ? 9.386 6.048 14.382 1.00 82.75 242 LYS A CA 1
ATOM 1957 C C . LYS A 1 242 ? 8.751 5.135 13.330 1.00 82.75 242 LYS A C 1
ATOM 1959 O O . LYS A 1 242 ? 9.417 4.268 12.776 1.00 82.75 242 LYS A O 1
ATOM 1964 N N . GLY A 1 243 ? 7.465 5.348 13.061 1.00 82.38 243 GLY A N 1
ATOM 1965 C CA . GLY A 1 243 ? 6.697 4.584 12.072 1.00 82.38 243 GLY A CA 1
ATOM 1966 C C . GLY A 1 243 ? 5.896 3.406 12.637 1.00 82.38 243 GLY A C 1
ATOM 1967 O O . GLY A 1 243 ? 5.042 2.887 11.927 1.00 82.38 243 GLY A O 1
ATOM 1968 N N . VAL A 1 244 ? 6.102 3.017 13.902 1.00 86.69 244 VAL A N 1
ATOM 1969 C CA . VAL A 1 244 ? 5.303 1.966 14.564 1.00 86.69 244 VAL A CA 1
ATOM 1970 C C . VAL A 1 244 ? 3.975 2.509 15.095 1.00 86.69 244 VAL A C 1
ATOM 1972 O O . VAL A 1 244 ? 2.933 1.896 14.901 1.00 86.69 244 VAL A O 1
ATOM 1975 N N . VAL A 1 245 ? 3.999 3.650 15.781 1.00 87.69 245 VAL A N 1
ATOM 1976 C CA . VAL A 1 245 ? 2.792 4.307 16.306 1.00 87.69 245 VAL A CA 1
ATOM 1977 C C . VAL A 1 245 ? 2.363 5.401 15.321 1.00 87.69 245 VAL A C 1
ATOM 1979 O O . VAL A 1 245 ? 3.246 6.091 14.795 1.00 87.69 245 VAL A O 1
ATOM 1982 N N . PRO A 1 246 ? 1.052 5.584 15.054 1.00 85.19 246 PRO A N 1
ATOM 1983 C CA . PRO A 1 246 ? 0.557 6.683 14.228 1.00 85.19 246 PRO A CA 1
ATOM 1984 C C . PRO A 1 246 ? 1.134 8.029 14.678 1.00 85.19 246 PRO A C 1
ATOM 1986 O O . PRO A 1 246 ? 1.065 8.396 15.852 1.00 85.19 246 PRO A O 1
ATOM 1989 N N . ASN A 1 247 ? 1.750 8.756 13.746 1.00 79.75 247 ASN A N 1
ATOM 1990 C CA . ASN A 1 247 ? 2.516 9.960 14.051 1.00 79.75 247 ASN A CA 1
ATOM 1991 C C . ASN A 1 247 ? 1.660 11.219 13.872 1.00 79.75 247 ASN A C 1
ATOM 1993 O O . ASN A 1 247 ? 1.203 11.510 12.767 1.00 79.75 247 ASN A O 1
ATOM 1997 N N . LYS A 1 248 ? 1.524 12.015 14.935 1.00 80.75 248 LYS A N 1
ATOM 1998 C CA . LYS A 1 248 ? 0.779 13.284 14.925 1.00 80.75 248 LYS A CA 1
ATOM 1999 C C . LYS A 1 248 ? 1.317 14.353 13.973 1.00 80.75 248 LYS A C 1
ATOM 2001 O O . LYS A 1 248 ? 0.579 15.251 13.596 1.00 80.75 248 LYS A O 1
ATOM 2006 N N . ASN A 1 249 ? 2.589 14.266 13.586 1.00 78.75 249 ASN A N 1
ATOM 2007 C CA . ASN A 1 249 ? 3.187 15.186 12.617 1.00 78.75 249 ASN A CA 1
ATOM 2008 C C . ASN A 1 249 ? 2.815 14.835 11.170 1.00 78.75 249 ASN A C 1
ATOM 2010 O O . ASN A 1 249 ? 3.090 15.626 10.274 1.00 78.75 249 ASN A O 1
ATOM 2014 N N . TYR A 1 250 ? 2.269 13.637 10.940 1.00 76.31 250 TYR A N 1
ATOM 2015 C CA . TYR A 1 250 ? 1.962 13.122 9.606 1.00 76.31 250 TYR A CA 1
ATOM 2016 C C . TYR A 1 250 ? 0.461 12.936 9.380 1.00 76.31 250 TYR A C 1
ATOM 2018 O O . TYR A 1 250 ? -0.014 13.105 8.266 1.00 76.31 250 TYR A O 1
ATOM 2026 N N . TYR A 1 251 ? -0.285 12.619 10.439 1.00 83.69 251 TYR A N 1
ATOM 2027 C CA . TYR A 1 251 ? -1.714 12.353 10.365 1.00 83.69 251 TYR A CA 1
ATOM 2028 C C . TYR A 1 251 ? -2.500 13.368 11.209 1.00 83.69 251 TYR A C 1
ATOM 2030 O O . TYR A 1 251 ? -2.219 13.526 12.406 1.00 83.69 251 TYR A O 1
ATOM 2038 N N . PRO A 1 252 ? -3.508 14.048 10.634 1.00 87.81 252 PRO A N 1
ATOM 2039 C CA . PRO A 1 252 ? -4.340 14.978 11.383 1.00 87.81 252 PRO A CA 1
ATOM 2040 C C . PRO A 1 252 ? -5.173 14.238 12.434 1.00 87.81 252 PRO A C 1
ATOM 2042 O O . PRO A 1 252 ? -5.658 13.127 12.199 1.00 87.81 252 PRO A O 1
ATOM 2045 N N . LYS A 1 253 ? -5.379 14.882 13.590 1.00 91.81 253 LYS A N 1
ATOM 2046 C CA . LYS A 1 253 ? -6.287 14.422 14.661 1.00 91.81 253 LYS A CA 1
ATOM 2047 C C . LYS A 1 253 ? -5.955 13.045 15.262 1.00 91.81 253 LYS A C 1
ATOM 2049 O O . LYS A 1 253 ? -6.827 12.351 15.788 1.00 91.81 253 LYS A O 1
ATOM 2054 N N . VAL A 1 254 ? -4.682 12.642 15.195 1.00 91.12 254 VAL A N 1
ATOM 2055 C CA . VAL A 1 254 ? -4.186 11.366 15.739 1.00 91.12 254 VAL A CA 1
ATOM 2056 C C . VAL A 1 254 ? -4.475 11.208 17.222 1.00 91.12 254 VAL A C 1
ATOM 2058 O O . VAL A 1 254 ? -4.908 10.136 17.617 1.00 91.12 254 VAL A O 1
ATOM 2061 N N . GLU A 1 255 ? -4.240 12.229 18.046 1.00 91.25 255 GLU A N 1
ATOM 2062 C CA . GLU A 1 255 ? -4.356 12.098 19.506 1.00 91.25 255 GLU A CA 1
ATOM 2063 C C . GLU A 1 255 ? -5.818 11.832 19.924 1.00 91.25 255 GLU A C 1
ATOM 2065 O O . GLU A 1 255 ? -6.103 10.938 20.732 1.00 91.25 255 GLU A O 1
ATOM 2070 N N . GLU A 1 256 ? -6.770 12.535 19.302 1.00 92.81 256 GLU A N 1
ATOM 2071 C CA . GLU A 1 256 ? -8.201 12.341 19.532 1.00 92.81 256 GLU A CA 1
ATOM 2072 C C . GLU A 1 256 ? -8.684 10.974 19.035 1.00 92.81 256 GLU A C 1
ATOM 2074 O O . GLU A 1 256 ? -9.453 10.292 19.726 1.00 92.81 256 GLU A O 1
ATOM 2079 N N . LEU A 1 257 ? -8.227 10.560 17.849 1.00 94.75 257 LEU A N 1
ATOM 2080 C CA . LEU A 1 257 ? -8.594 9.274 17.263 1.00 94.75 257 LEU A CA 1
ATOM 2081 C C . LEU A 1 257 ? -7.953 8.102 18.000 1.00 94.75 257 LEU A C 1
ATOM 2083 O O . LEU A 1 257 ? -8.625 7.099 18.212 1.00 94.75 257 LEU A O 1
ATOM 2087 N N . TYR A 1 258 ? -6.712 8.228 18.462 1.00 94.56 258 TYR A N 1
ATOM 2088 C CA . TYR A 1 258 ? -6.015 7.166 19.181 1.00 94.56 258 TYR A CA 1
ATOM 2089 C C . TYR A 1 258 ? -6.810 6.726 20.412 1.00 94.56 258 TYR A C 1
ATOM 2091 O O . TYR A 1 258 ? -7.086 5.540 20.584 1.00 94.56 258 TYR A O 1
ATOM 2099 N N . THR A 1 259 ? -7.256 7.691 21.223 1.00 92.31 259 THR A N 1
ATOM 2100 C CA . THR A 1 259 ? -8.065 7.422 22.424 1.00 92.31 259 THR A CA 1
ATOM 2101 C C . THR A 1 259 ? -9.376 6.718 22.061 1.00 92.31 259 THR A C 1
ATOM 2103 O O . THR A 1 259 ? -9.768 5.735 22.689 1.00 92.31 259 THR A O 1
ATOM 2106 N N . LEU A 1 260 ? -10.050 7.189 21.005 1.00 94.75 260 LEU A N 1
ATOM 2107 C CA . LEU A 1 260 ? -11.291 6.584 20.521 1.00 94.75 260 LEU A CA 1
ATOM 2108 C C . LEU A 1 260 ? -11.070 5.140 20.054 1.00 94.75 260 LEU A C 1
ATOM 2110 O O . LEU A 1 260 ? -11.867 4.262 20.383 1.00 94.75 260 LEU A O 1
ATOM 2114 N N . PHE A 1 261 ? -9.999 4.880 19.305 1.00 95.88 261 PHE A N 1
ATOM 2115 C CA . PHE A 1 261 ? -9.678 3.547 18.800 1.00 95.88 261 PHE A CA 1
ATOM 2116 C C . PHE A 1 261 ? -9.211 2.595 19.906 1.00 95.88 261 PHE A C 1
ATOM 2118 O O . PHE A 1 261 ? -9.528 1.403 19.876 1.00 95.88 261 PHE A O 1
ATOM 2125 N N . GLU A 1 262 ? -8.539 3.105 20.934 1.00 94.31 262 GLU A N 1
ATOM 2126 C CA . GLU A 1 262 ? -8.184 2.322 22.112 1.00 94.31 262 GLU A CA 1
ATOM 2127 C C . GLU A 1 262 ? -9.423 1.837 22.878 1.00 94.31 262 GLU A C 1
ATOM 2129 O O . GLU A 1 262 ? -9.465 0.689 23.323 1.00 94.31 262 GLU A O 1
ATOM 2134 N N . GLU A 1 263 ? -10.464 2.665 22.986 1.00 92.88 263 GLU A N 1
ATOM 2135 C CA . GLU A 1 263 ? -11.759 2.249 23.533 1.00 92.88 263 GLU A CA 1
ATOM 2136 C C . GLU A 1 263 ? -12.501 1.292 22.593 1.00 92.88 263 GLU A C 1
ATOM 2138 O O . GLU A 1 263 ? -13.021 0.264 23.031 1.00 92.88 263 GLU A O 1
ATOM 2143 N N . TYR A 1 264 ? -12.544 1.617 21.299 1.00 94.50 264 TYR A N 1
ATOM 2144 C CA . TYR A 1 264 ? -13.248 0.831 20.287 1.00 94.50 264 TYR A CA 1
ATOM 2145 C C . TYR A 1 264 ? -12.731 -0.606 20.222 1.00 94.50 264 TYR A C 1
ATOM 2147 O O . TYR A 1 264 ? -13.515 -1.552 20.238 1.00 94.50 264 TYR A O 1
ATOM 2155 N N . THR A 1 265 ? -11.412 -0.779 20.213 1.00 94.19 265 THR A N 1
ATOM 2156 C CA . THR A 1 265 ? -10.768 -2.091 20.056 1.00 94.19 265 THR A CA 1
ATOM 2157 C C . THR A 1 265 ? -10.983 -3.022 21.248 1.00 94.19 265 THR A C 1
ATOM 2159 O O . THR A 1 265 ? -10.928 -4.236 21.076 1.00 94.19 265 THR A O 1
ATOM 2162 N N . LYS A 1 266 ? -11.303 -2.487 22.436 1.00 92.56 266 LYS A N 1
ATOM 2163 C CA . LYS A 1 266 ? -11.676 -3.288 23.618 1.00 92.56 266 LYS A CA 1
ATOM 2164 C C . LYS A 1 266 ? -13.068 -3.909 23.499 1.00 92.56 266 LYS A C 1
ATOM 2166 O O . LYS A 1 266 ? -13.310 -4.965 24.073 1.00 92.56 266 LYS A O 1
ATOM 2171 N N . ASN A 1 267 ? -13.991 -3.258 22.790 1.00 90.19 267 ASN A N 1
ATOM 2172 C CA . ASN A 1 267 ? -15.336 -3.783 22.557 1.00 90.19 267 ASN A CA 1
ATOM 2173 C C . ASN A 1 267 ? -15.873 -3.350 21.179 1.00 90.19 267 ASN A C 1
ATOM 2175 O O . ASN A 1 267 ? -16.764 -2.493 21.104 1.00 90.19 267 ASN A O 1
ATOM 2179 N N . PRO A 1 268 ? -15.375 -3.951 20.077 1.00 89.19 268 PRO A N 1
ATOM 2180 C CA . PRO A 1 268 ? -15.815 -3.581 18.735 1.00 89.19 268 PRO A CA 1
ATOM 2181 C C . PRO A 1 268 ? -17.306 -3.848 18.513 1.00 89.19 268 PRO A C 1
ATOM 2183 O O . PRO A 1 268 ? -17.948 -3.145 17.738 1.00 89.19 268 PRO A O 1
ATOM 2186 N N . SER A 1 269 ? -17.885 -4.839 19.201 1.00 88.94 269 SER A N 1
ATOM 2187 C CA . SER A 1 269 ? -19.313 -5.192 19.139 1.00 88.94 269 SER A CA 1
ATOM 2188 C C . SER A 1 269 ? -20.258 -4.100 19.636 1.00 88.94 269 SER A C 1
ATOM 2190 O O . SER A 1 269 ? -21.440 -4.163 19.331 1.00 88.94 269 SER A O 1
ATOM 2192 N N . LYS A 1 270 ? -19.764 -3.080 20.351 1.00 89.75 270 LYS A N 1
ATOM 2193 C CA . LYS A 1 270 ? -20.576 -1.919 20.751 1.00 89.75 270 LYS A CA 1
ATOM 2194 C C . LYS A 1 270 ? -21.125 -1.127 19.552 1.00 89.75 270 LYS A C 1
ATOM 2196 O O . LYS A 1 270 ? -22.079 -0.373 19.712 1.00 89.75 270 LYS A O 1
ATOM 2201 N N . TYR A 1 271 ? -20.496 -1.257 18.387 1.00 89.81 271 TYR A N 1
ATOM 2202 C CA . TYR A 1 271 ? -20.914 -0.605 17.151 1.00 89.81 271 TYR A CA 1
ATOM 2203 C C . TYR A 1 271 ? -21.474 -1.658 16.198 1.00 89.81 271 TYR A C 1
ATOM 2205 O O . TYR A 1 271 ? -20.758 -2.599 15.835 1.00 89.81 271 TYR A O 1
ATOM 2213 N N . ASP A 1 272 ? -22.730 -1.478 15.792 1.00 89.06 272 ASP A N 1
ATOM 2214 C CA . ASP A 1 272 ? -23.438 -2.416 14.913 1.00 89.06 272 ASP A CA 1
ATOM 2215 C C . ASP A 1 272 ? -22.748 -2.524 13.548 1.00 89.06 272 ASP A C 1
ATOM 2217 O O . ASP A 1 272 ? -22.521 -3.617 13.033 1.00 89.06 272 ASP A O 1
ATOM 2221 N N . ASP A 1 273 ? -22.333 -1.382 13.001 1.00 94.00 273 ASP A N 1
ATOM 2222 C CA . ASP A 1 273 ? -21.693 -1.262 11.697 1.00 94.00 273 ASP A CA 1
ATOM 2223 C C . ASP A 1 273 ? -20.577 -0.204 11.691 1.00 94.00 273 ASP A C 1
ATOM 2225 O O . ASP A 1 273 ? -20.361 0.541 12.657 1.00 94.00 273 ASP A O 1
ATOM 2229 N N . PHE A 1 274 ? -19.852 -0.117 10.571 1.00 95.19 274 PHE A N 1
ATOM 2230 C CA . PHE A 1 274 ? -18.797 0.883 10.423 1.00 95.19 274 PHE A CA 1
ATOM 2231 C C . PHE A 1 274 ? -19.351 2.316 10.422 1.00 95.19 274 PHE A C 1
ATOM 2233 O O . PHE A 1 274 ? -18.705 3.232 10.927 1.00 95.19 274 PHE A O 1
ATOM 2240 N N . SER A 1 275 ? -20.572 2.537 9.914 1.00 95.56 275 SER A N 1
ATOM 2241 C CA . SER A 1 275 ? -21.193 3.870 9.907 1.00 95.56 275 SER A CA 1
ATOM 2242 C C . SER A 1 275 ? -21.385 4.423 11.320 1.00 95.56 275 SER A C 1
ATOM 2244 O O . SER A 1 275 ? -21.201 5.620 11.548 1.00 95.56 275 SER A O 1
ATOM 2246 N N . SER A 1 276 ? -21.709 3.561 12.278 1.00 94.62 276 SER A N 1
ATOM 2247 C CA . SER A 1 276 ? -21.865 3.901 13.688 1.00 94.62 276 SER A CA 1
ATOM 2248 C C . SER A 1 276 ? -20.543 4.352 14.307 1.00 94.62 276 SER A C 1
ATOM 2250 O O . SER A 1 276 ? -20.515 5.347 15.039 1.00 94.62 276 SER A O 1
ATOM 2252 N N . LEU A 1 277 ? -19.433 3.694 13.955 1.00 95.31 277 LEU A N 1
ATOM 2253 C CA . LEU A 1 277 ? -18.090 4.144 14.329 1.00 95.31 277 LEU A CA 1
ATOM 2254 C C . LEU A 1 277 ? -17.769 5.512 13.707 1.00 95.31 277 LEU A C 1
ATOM 2256 O O . LEU A 1 277 ? -17.336 6.419 14.416 1.00 95.31 277 LEU A O 1
ATOM 2260 N N . VAL A 1 278 ? -18.044 5.700 12.413 1.00 96.44 278 VAL A N 1
ATOM 2261 C CA . VAL A 1 278 ? -17.803 6.972 11.707 1.00 96.44 278 VAL A CA 1
ATOM 2262 C C . VAL A 1 278 ? -18.583 8.129 12.339 1.00 96.44 278 VAL A C 1
ATOM 2264 O O . VAL A 1 278 ? -18.023 9.201 12.569 1.00 96.44 278 VAL A O 1
ATOM 2267 N N . LYS A 1 279 ? -19.851 7.921 12.715 1.00 95.56 279 LYS A N 1
ATOM 2268 C CA . LYS A 1 279 ? -20.644 8.925 13.448 1.00 95.56 279 LYS A CA 1
ATOM 2269 C C . LYS A 1 279 ? -19.995 9.300 14.781 1.00 95.56 279 LYS A C 1
ATOM 2271 O O . LYS A 1 279 ? -19.969 10.478 15.141 1.00 95.56 279 LYS A O 1
ATOM 2276 N N . LYS A 1 280 ? -19.451 8.320 15.513 1.00 94.75 280 LYS A N 1
ATOM 2277 C CA . LYS A 1 280 ? -18.746 8.567 16.777 1.00 94.75 280 LYS A CA 1
ATOM 2278 C C . LYS A 1 280 ? -17.439 9.330 16.566 1.00 94.75 280 LYS A C 1
ATOM 2280 O O . LYS A 1 280 ? -17.160 10.236 17.350 1.00 94.75 280 LYS A O 1
ATOM 2285 N N . ILE A 1 281 ? -16.688 9.004 15.513 1.00 95.94 281 ILE A N 1
ATOM 2286 C CA . ILE A 1 281 ? -15.492 9.743 15.091 1.00 95.94 281 ILE A CA 1
ATOM 2287 C C . ILE A 1 281 ? -15.852 11.208 14.833 1.00 95.94 281 ILE A C 1
ATOM 2289 O O . ILE A 1 281 ? -15.297 12.098 15.471 1.00 95.94 281 ILE A O 1
ATOM 2293 N N . VAL A 1 282 ? -16.848 11.463 13.981 1.00 96.69 282 VAL A N 1
ATOM 2294 C CA . VAL A 1 282 ? -17.315 12.821 13.664 1.00 96.69 282 VAL A CA 1
ATOM 2295 C C . VAL A 1 282 ? -17.732 13.585 14.923 1.00 96.69 282 VAL A C 1
ATOM 2297 O O . VAL A 1 282 ? -17.371 14.751 15.081 1.00 96.69 282 VAL A O 1
ATOM 2300 N N . LEU A 1 283 ? -18.475 12.945 15.832 1.00 95.25 283 LEU A N 1
ATOM 2301 C CA . LEU A 1 283 ? -18.888 13.567 17.089 1.00 95.25 283 LEU A CA 1
ATOM 2302 C C . LEU A 1 283 ? -17.679 13.942 17.953 1.00 95.25 283 LEU A C 1
ATOM 2304 O O . LEU A 1 283 ? -17.610 15.071 18.429 1.00 95.25 283 LEU A O 1
ATOM 2308 N N . ARG A 1 284 ? -16.720 13.021 18.123 1.00 94.38 284 ARG A N 1
ATOM 2309 C CA . ARG A 1 284 ? -15.501 13.249 18.911 1.00 94.38 284 ARG A CA 1
ATOM 2310 C C . ARG A 1 284 ? -14.720 14.446 18.379 1.00 94.38 284 ARG A C 1
ATOM 2312 O O . ARG A 1 284 ? -14.399 15.339 19.155 1.00 94.38 284 ARG A O 1
ATOM 2319 N N . LEU A 1 285 ? -14.505 14.491 17.066 1.00 94.38 285 LEU A N 1
ATOM 2320 C CA . LEU A 1 285 ? -13.747 15.546 16.390 1.00 94.38 285 LEU A CA 1
ATOM 2321 C C . LEU A 1 285 ? -14.425 16.920 16.438 1.00 94.38 285 LEU A C 1
ATOM 2323 O O . LEU A 1 285 ? -13.741 17.930 16.370 1.00 94.38 285 LEU A O 1
ATOM 2327 N N . LYS A 1 286 ? -15.756 16.979 16.566 1.00 91.88 286 LYS A N 1
ATOM 2328 C CA . LYS A 1 286 ? -16.489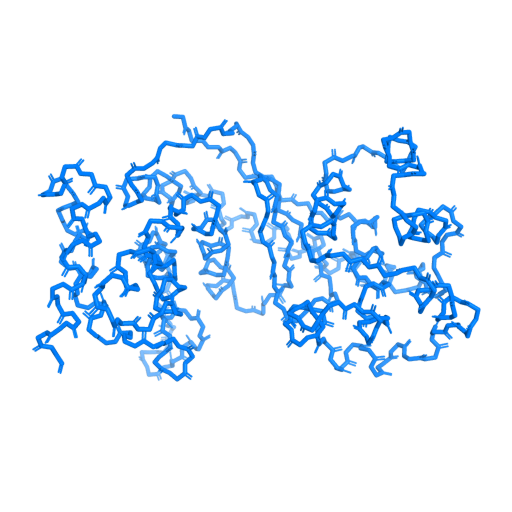 18.243 16.756 1.00 91.88 286 LYS A CA 1
ATOM 2329 C C . LYS A 1 286 ? -16.406 18.794 18.177 1.00 91.88 286 LYS A C 1
ATOM 2331 O O . LYS A 1 286 ? -16.671 19.972 18.383 1.00 91.88 286 LYS A O 1
ATOM 2336 N N . THR A 1 287 ? -16.117 17.933 19.148 1.00 88.06 287 THR A N 1
ATOM 2337 C CA . THR A 1 287 ? -16.076 18.278 20.579 1.00 88.06 287 THR A CA 1
ATOM 2338 C C . THR A 1 287 ? -14.661 18.478 21.121 1.00 88.06 287 THR A C 1
ATOM 2340 O O . THR A 1 287 ? -14.509 18.702 22.317 1.00 88.06 287 THR A O 1
ATOM 2343 N N . SER A 1 288 ? -13.637 18.320 20.280 1.00 80.00 288 SER A N 1
ATOM 2344 C CA . SER A 1 288 ? -12.213 18.443 20.624 1.00 80.00 288 SER A CA 1
ATOM 2345 C C . SER A 1 288 ? -11.608 19.637 19.905 1.00 80.00 288 SER A C 1
ATOM 2347 O O . SER A 1 288 ? -10.977 20.456 20.598 1.00 80.00 288 SER A O 1
#

Solvent-accessible surface area (backbone atoms only — not comparable to full-atom values): 15995 Å² total; per-residue (Å²): 110,76,50,45,80,44,84,44,75,47,70,69,53,37,48,53,47,42,52,45,28,66,47,16,91,57,45,45,65,74,49,24,73,36,33,30,42,23,59,68,55,31,62,79,48,49,88,51,65,49,74,68,60,52,54,50,40,70,74,21,72,63,52,68,68,56,52,49,52,51,52,37,52,56,72,67,42,91,49,67,65,59,47,49,75,71,42,60,84,73,42,65,35,55,38,53,51,52,51,40,68,73,71,55,58,66,69,40,69,66,53,44,70,62,44,49,64,55,50,52,54,48,47,56,56,48,46,70,66,41,63,87,45,46,68,61,28,51,49,39,37,27,60,72,41,58,36,79,56,91,50,69,54,32,42,34,34,59,25,88,57,42,51,44,55,52,58,48,84,49,31,35,41,30,37,84,55,95,48,64,57,35,38,54,31,50,52,31,28,42,55,23,62,57,56,43,66,48,73,59,43,30,51,54,26,48,75,69,74,44,68,46,71,39,35,57,36,52,29,44,48,48,7,34,72,31,43,54,91,76,46,76,77,61,94,49,90,83,57,80,62,83,66,48,60,91,50,66,93,80,28,62,66,39,74,68,48,49,57,52,49,61,55,39,72,76,47,54,78,82,39,92,44,46,66,54,49,47,53,50,50,52,51,52,64,74,76,108

Radius of gyration: 19.93 Å; Cα contacts (8 Å, |Δi|>4): 387; chains: 1; bounding box: 46×37×54 Å

Nearest PDB structures (foldseek):
  7xyo-assembly1_B  TM=5.726E-01  e=4.175E+00  Myxococcus fulvus

Mean predicted aligned error: 4.07 Å

Sequence (288 aa):
MVPRIRLEVSSLVNEFCHVSVLYSDCLPLELSSGMLGNKVYASRNSQLRQNNILREFQRAPISSRSWYSFARDLMRARDLKEMVSGWKGREPMTDVFLNILSQGSNGWAQIWDLARPRLEGYKQKFESEWNPISDSVLSRLSQLAKVEWMTDEIRVHFVDCLNGGFAWHDSIAFATLPDVEVQKKFLSHELSELITPSPLVEKELRRARLDPEIAHTVVDMLGYFSVKDFIAKPADPNMERKGVVPNKNYYPKVEELYTLFEEYTKNPSKYDDFSSLVKKIVLRLKTS

pLDDT: mean 93.89, std 4.87, range [71.5, 98.44]

Foldseek 3Di:
DFAAEAEDADLLLQQLLLVCLLQVVLADPCSCVAFSVLVVSNVVCNVLDDPVLNVQSNVFYDDPVRSLVLSVVSLVDPDLVSSCVVCPPVGSVSVSSSVCSVVDGGCSVVVCVVVVVVQVVLSVVLCVLCVVCRRQLRVLLCLLLVFDDPDRYAYEYEHDNTPAKAEDQRYIYTHDDPDSLLVQLRVLLRSLVNRHPLVLLLVLCVVLVHDSQLSSVVSSLSSLLSCVVSRDQDPDVPDDDPNNQDDCVVHPPNVLVNVLSVVCSVPVVVAVHNNSVSVVVSVSVVVD